Protein AF-A0A962S015-F1 (afdb_monomer)

Secondary structure (DSSP, 8-state):
-HHHHHTSHHHHHHHHHHHHHHHS-GGGHHHHHHHHHHH-GGGTTTHHHHHHHHHTS-HHHHHHHHHHHHHHHHTS-HHHHHHHHHHHHHHHTTSS---HHHHHHHHHHHHHHS-GGGSSPPP-B-SGGGSHHHHHHHHHHHHHHH-SSHHHHHHHHHHHHGGG------PPPGGG--HHHHHHHHHHHTTB-HHHHHHHHHHHHHHH-TTS---HHHHHHHHHHHHHHT-PPPP--

Structure (mmCIF, N/CA/C/O backbone):
data_AF-A0A962S015-F1
#
_entry.id   AF-A0A962S015-F1
#
loop_
_atom_site.group_PDB
_atom_site.id
_atom_site.type_symbol
_atom_site.label_atom_id
_atom_site.label_alt_id
_atom_site.label_comp_id
_atom_site.label_asym_id
_atom_site.label_entity_id
_atom_site.label_seq_id
_atom_site.pdbx_PDB_ins_code
_atom_site.Cartn_x
_atom_site.Cartn_y
_atom_site.Cartn_z
_atom_site.occupancy
_atom_site.B_iso_or_equiv
_atom_site.auth_seq_id
_atom_site.auth_comp_id
_atom_site.auth_asym_id
_atom_site.auth_atom_id
_atom_site.pdbx_PDB_model_num
ATOM 1 N N . THR A 1 1 ? -24.179 2.848 14.363 1.00 72.50 1 THR A N 1
ATOM 2 C CA . THR A 1 1 ? -23.930 2.296 13.003 1.00 72.50 1 THR A CA 1
ATOM 3 C C . THR A 1 1 ? -22.447 2.420 12.633 1.00 72.50 1 THR A C 1
ATOM 5 O O . THR A 1 1 ? -21.735 3.145 13.320 1.00 72.50 1 THR A O 1
ATOM 8 N N . LEU A 1 2 ? -21.935 1.722 11.599 1.00 78.50 2 LEU A N 1
ATOM 9 C CA . LEU A 1 2 ? -20.528 1.871 11.145 1.00 78.50 2 LEU A CA 1
ATOM 10 C C . LEU A 1 2 ? -20.180 3.340 10.845 1.00 78.50 2 LEU A C 1
ATOM 12 O O . LEU A 1 2 ? -19.115 3.813 11.223 1.00 78.50 2 LEU A O 1
ATOM 16 N N . HIS A 1 3 ? -21.118 4.070 10.235 1.00 80.19 3 HIS A N 1
ATOM 17 C CA . HIS A 1 3 ? -20.956 5.481 9.899 1.00 80.19 3 HIS A CA 1
ATOM 18 C C . HIS A 1 3 ? -20.773 6.372 11.138 1.00 80.19 3 HIS A C 1
ATOM 20 O O . HIS A 1 3 ? -19.846 7.169 11.178 1.00 80.19 3 HIS A O 1
ATOM 26 N N . GLU A 1 4 ? -21.591 6.200 12.183 1.00 81.44 4 GLU A N 1
ATOM 27 C CA . GLU A 1 4 ? -21.442 6.946 13.447 1.00 81.44 4 GLU A CA 1
ATOM 28 C C . GLU A 1 4 ? -20.079 6.719 14.108 1.00 81.44 4 GLU A C 1
ATOM 30 O O . GLU A 1 4 ? -19.474 7.665 14.610 1.00 81.44 4 GLU A O 1
ATOM 35 N N . ARG A 1 5 ? -19.565 5.479 14.076 1.00 83.50 5 ARG A N 1
ATOM 36 C CA . ARG A 1 5 ? -18.251 5.160 14.653 1.00 83.50 5 ARG A CA 1
ATOM 37 C C . ARG A 1 5 ? -17.117 5.887 13.933 1.00 83.50 5 ARG A C 1
ATOM 39 O O . ARG A 1 5 ? -16.158 6.277 14.588 1.00 83.50 5 ARG A O 1
ATOM 46 N N . LEU A 1 6 ? -17.229 6.120 12.624 1.00 89.25 6 LEU A N 1
ATOM 47 C CA . LEU A 1 6 ? -16.206 6.834 11.849 1.00 89.25 6 LEU A CA 1
ATOM 48 C C . LEU A 1 6 ? -16.079 8.310 12.232 1.00 89.25 6 LEU A C 1
ATOM 50 O O . LEU A 1 6 ? -15.031 8.885 11.971 1.00 89.25 6 LEU A O 1
ATOM 54 N N . HIS A 1 7 ? -17.090 8.913 12.866 1.00 87.50 7 HIS A N 1
ATOM 55 C CA . HIS A 1 7 ? -17.073 10.317 13.308 1.00 87.50 7 HIS A CA 1
ATOM 56 C C . HIS A 1 7 ? -16.436 10.521 14.690 1.00 87.50 7 HIS A C 1
ATOM 58 O O . HIS A 1 7 ? -16.320 11.650 15.161 1.00 87.50 7 HIS A O 1
ATOM 64 N N . GLN A 1 8 ? -16.011 9.441 15.352 1.00 91.00 8 GLN A N 1
ATOM 65 C CA . GLN A 1 8 ? -15.346 9.482 16.653 1.00 91.00 8 GLN A CA 1
ATOM 66 C C . GLN A 1 8 ? -13.952 8.850 16.547 1.00 91.00 8 GLN A C 1
ATOM 68 O O . GLN A 1 8 ? -13.826 7.784 15.946 1.00 91.00 8 GLN A O 1
ATOM 73 N N . PRO A 1 9 ? -12.894 9.432 17.148 1.00 91.56 9 PRO A N 1
ATOM 74 C CA . PRO A 1 9 ? -11.535 8.897 17.013 1.00 91.56 9 PRO A CA 1
ATOM 75 C C . PRO A 1 9 ? -11.392 7.438 17.468 1.00 91.56 9 PRO A C 1
ATOM 77 O O . PRO A 1 9 ? -10.676 6.657 16.847 1.00 91.56 9 PRO A O 1
ATOM 80 N N . GLU A 1 10 ? -12.091 7.059 18.540 1.00 90.00 10 GLU A N 1
ATOM 81 C CA . GLU A 1 10 ? -12.082 5.688 19.056 1.00 90.00 10 GLU A CA 1
ATOM 82 C C . GLU A 1 10 ? -12.803 4.715 18.118 1.00 90.00 10 GLU A C 1
ATOM 84 O O . GLU A 1 10 ? -12.241 3.682 17.759 1.00 90.00 10 GLU A O 1
ATOM 89 N N . GLY A 1 11 ? -14.002 5.071 17.651 1.00 91.50 11 GLY A N 1
ATOM 90 C CA . GLY A 1 11 ? -14.753 4.252 16.702 1.00 91.50 11 GLY A CA 1
ATOM 91 C C . GLY A 1 11 ? -14.027 4.097 15.361 1.00 91.50 11 GLY A C 1
ATOM 92 O O . GLY A 1 11 ? -13.976 2.998 14.813 1.00 91.50 11 GLY A O 1
ATOM 93 N N . ALA A 1 12 ? -13.388 5.161 14.873 1.00 93.56 12 ALA A N 1
ATOM 94 C CA . ALA A 1 12 ? -12.547 5.143 13.680 1.00 93.56 12 ALA A CA 1
ATOM 95 C C . ALA A 1 12 ? -11.365 4.170 13.836 1.00 93.56 12 ALA A C 1
ATOM 97 O O . ALA A 1 12 ? -11.078 3.385 12.930 1.00 93.56 12 ALA A O 1
ATOM 98 N N . LEU A 1 13 ? -10.717 4.163 15.005 1.00 92.44 13 LEU A N 1
ATOM 99 C CA . LEU A 1 13 ? -9.638 3.225 15.310 1.00 92.44 13 LEU A CA 1
ATOM 100 C C . LEU A 1 13 ? -10.136 1.775 15.414 1.00 92.44 13 LEU A C 1
ATOM 102 O O . LEU A 1 13 ? -9.463 0.871 14.921 1.00 92.44 13 LEU A O 1
ATOM 106 N N . GLN A 1 14 ? -11.317 1.538 15.988 1.00 92.69 14 GLN A N 1
ATOM 107 C CA . GLN A 1 14 ? -11.926 0.203 16.024 1.00 92.69 14 GLN A CA 1
ATOM 108 C C .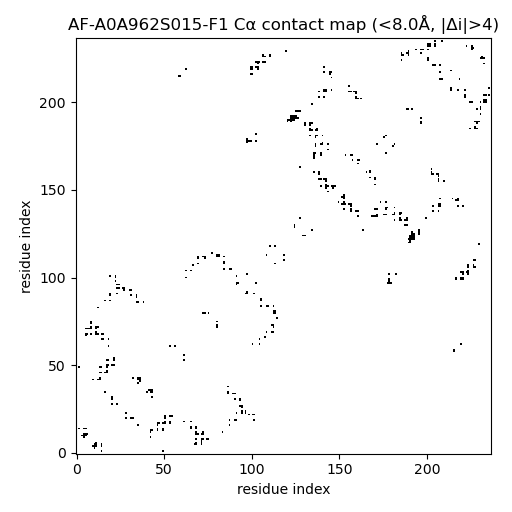 GLN A 1 14 ? -12.239 -0.325 14.620 1.00 92.69 14 GLN A C 1
ATOM 110 O O . GLN A 1 14 ? -11.977 -1.492 14.338 1.00 92.69 14 GLN A O 1
ATOM 115 N N . VAL A 1 15 ? -12.749 0.527 13.723 1.00 93.88 15 VAL A N 1
ATOM 116 C CA . VAL A 1 15 ? -12.996 0.156 12.320 1.00 93.88 15 VAL A CA 1
ATOM 117 C C . VAL A 1 15 ? -11.687 -0.193 11.607 1.00 93.88 15 VAL A C 1
ATOM 1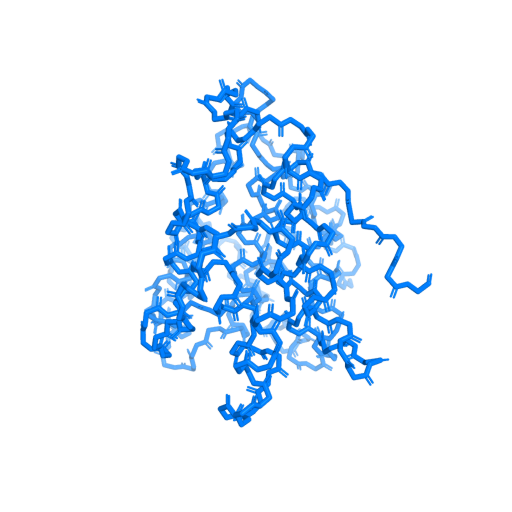19 O O . VAL A 1 15 ? -11.631 -1.202 10.906 1.00 93.88 15 VAL A O 1
ATOM 122 N N . LEU A 1 16 ? -10.612 0.573 11.829 1.00 94.00 16 LEU A N 1
ATOM 123 C CA . LEU A 1 16 ? -9.287 0.233 11.300 1.00 94.00 16 LEU A CA 1
ATOM 124 C C . LEU A 1 16 ? -8.767 -1.110 11.816 1.00 94.00 16 LEU A C 1
ATOM 126 O O . LEU A 1 16 ? -8.268 -1.915 11.032 1.00 94.00 16 LEU A O 1
ATOM 130 N N . CYS A 1 17 ? -8.898 -1.370 13.1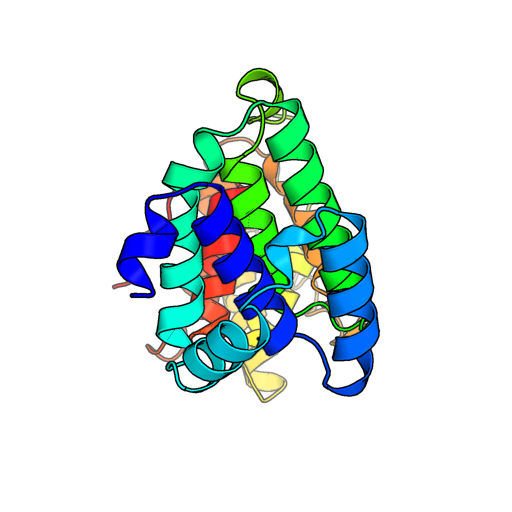17 1.00 92.69 17 CYS A N 1
ATOM 131 C CA . CYS A 1 17 ? -8.496 -2.650 13.694 1.00 92.69 17 CYS A CA 1
ATOM 132 C C . CYS A 1 17 ? -9.332 -3.799 13.112 1.00 92.69 17 CYS A C 1
ATOM 134 O O . CYS A 1 17 ? -8.776 -4.841 12.789 1.00 92.69 17 CYS A O 1
ATOM 136 N N . ALA A 1 18 ? -10.638 -3.605 12.904 1.00 94.06 18 ALA A N 1
ATOM 137 C CA . ALA A 1 18 ? -11.508 -4.613 12.299 1.00 94.06 18 ALA A CA 1
ATOM 138 C C . ALA A 1 18 ? -11.107 -4.943 10.852 1.00 94.06 18 ALA A C 1
ATOM 140 O O . ALA A 1 18 ? -11.096 -6.110 10.464 1.00 94.06 18 ALA A O 1
ATOM 141 N N . LEU A 1 19 ? -10.737 -3.925 10.068 1.00 94.19 19 LEU A N 1
ATOM 142 C CA . LEU A 1 19 ? -10.208 -4.090 8.712 1.00 94.19 19 LEU A CA 1
ATOM 143 C C . LEU A 1 19 ? -8.910 -4.901 8.697 1.00 94.19 19 LEU A C 1
ATOM 145 O O . LEU A 1 19 ? -8.769 -5.795 7.866 1.00 94.19 19 LEU A O 1
ATOM 149 N N . LEU A 1 20 ? -7.999 -4.625 9.631 1.00 92.44 20 LEU A N 1
ATOM 150 C CA . LEU A 1 20 ? -6.737 -5.351 9.761 1.00 92.44 20 LEU A CA 1
ATOM 151 C C . LEU A 1 20 ? -6.930 -6.790 10.247 1.00 92.44 20 LEU A C 1
ATOM 153 O O . LEU A 1 20 ? -6.345 -7.695 9.672 1.00 92.44 20 LEU A O 1
ATOM 157 N N . VAL A 1 21 ? -7.792 -7.033 11.239 1.00 91.62 21 VAL A N 1
ATOM 158 C CA . VAL A 1 21 ? -8.139 -8.401 11.672 1.00 91.62 21 VAL A CA 1
ATOM 159 C C . VAL A 1 21 ? -8.752 -9.191 10.514 1.00 91.62 21 VAL A C 1
ATOM 161 O O . VAL A 1 21 ? -8.425 -10.356 10.316 1.00 91.62 21 VAL A O 1
ATOM 164 N N . ASN A 1 22 ? -9.623 -8.565 9.718 1.00 91.31 22 ASN A N 1
ATOM 165 C CA . ASN A 1 22 ? -10.212 -9.209 8.546 1.00 91.31 22 ASN A CA 1
ATOM 166 C C . ASN A 1 22 ? -9.178 -9.501 7.439 1.00 91.31 22 ASN A C 1
ATOM 168 O O . ASN A 1 22 ? -9.356 -10.465 6.697 1.00 91.31 22 ASN A O 1
ATOM 172 N N . ALA A 1 23 ? -8.140 -8.671 7.302 1.00 88.00 23 ALA A N 1
ATOM 173 C CA . ALA A 1 23 ? -7.047 -8.892 6.355 1.00 88.00 23 ALA A CA 1
ATOM 174 C C . ALA A 1 23 ? -6.055 -9.962 6.841 1.00 88.00 23 ALA A C 1
ATOM 176 O O . ALA A 1 23 ? -5.543 -10.720 6.021 1.00 88.00 23 ALA A O 1
ATOM 177 N N . ALA A 1 24 ? -5.839 -10.046 8.156 1.00 87.00 24 ALA A N 1
ATOM 178 C CA . ALA A 1 24 ? -4.876 -10.950 8.759 1.00 87.00 24 ALA A CA 1
ATOM 179 C C . ALA A 1 24 ? -5.251 -12.425 8.566 1.00 87.00 24 ALA A C 1
ATOM 181 O O . ALA A 1 24 ? -6.430 -12.815 8.614 1.00 87.00 24 ALA A O 1
ATOM 182 N N . ALA A 1 25 ? -4.234 -13.277 8.432 1.00 82.12 25 ALA A N 1
ATOM 183 C CA . ALA A 1 25 ? -4.428 -14.722 8.399 1.00 82.12 25 ALA A CA 1
ATOM 184 C C . ALA A 1 25 ? -5.193 -15.204 9.647 1.00 82.12 25 ALA A C 1
ATOM 186 O O . ALA A 1 25 ? -4.917 -14.777 10.767 1.00 82.12 25 ALA A O 1
ATOM 187 N N . ARG A 1 26 ? -6.118 -16.163 9.477 1.00 81.44 26 ARG A N 1
ATOM 188 C CA . ARG A 1 26 ? -6.968 -16.674 10.578 1.00 81.44 26 ARG A CA 1
ATOM 189 C C . ARG A 1 26 ? -6.173 -17.123 11.809 1.00 81.44 26 ARG A C 1
ATOM 191 O O . ARG A 1 26 ? -6.638 -16.951 12.925 1.00 81.44 26 ARG A O 1
ATOM 198 N N . GLY A 1 27 ? -4.977 -17.680 11.607 1.00 82.62 27 GLY A N 1
ATOM 199 C CA . GLY A 1 27 ? 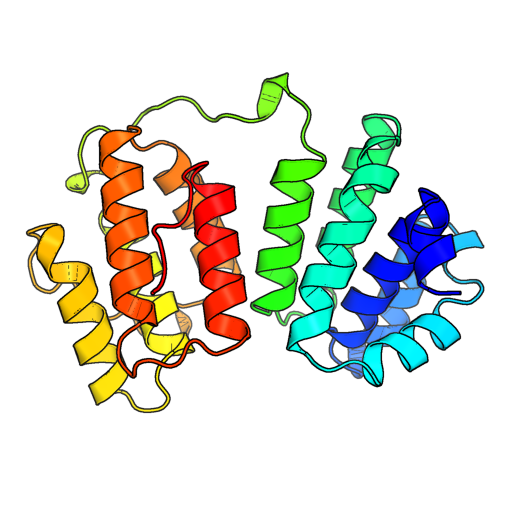-4.102 -18.129 12.696 1.00 82.62 27 GLY A CA 1
ATOM 200 C C . GLY A 1 27 ? -3.444 -17.004 13.505 1.00 82.62 27 GLY A C 1
ATOM 201 O O . GLY A 1 27 ? -2.880 -17.283 14.553 1.00 82.62 27 GLY A O 1
ATOM 202 N N . ALA A 1 28 ? -3.508 -15.754 13.041 1.00 85.06 28 ALA A N 1
ATOM 203 C CA . ALA A 1 28 ? -2.945 -14.594 13.726 1.00 85.06 28 ALA A CA 1
ATOM 204 C C . ALA A 1 28 ? -3.997 -13.769 14.484 1.00 85.06 28 ALA A C 1
ATOM 206 O O . ALA A 1 28 ? -3.633 -12.809 15.157 1.00 85.06 28 ALA A O 1
ATOM 207 N N . HIS A 1 29 ? -5.289 -14.117 14.392 1.00 87.06 29 HIS A N 1
ATOM 208 C CA . HIS A 1 29 ? -6.376 -13.316 14.971 1.00 87.06 29 HIS A CA 1
ATOM 209 C C . HIS A 1 29 ? -6.188 -13.094 16.472 1.00 87.06 29 HIS A C 1
ATOM 211 O O . HIS A 1 29 ? -6.222 -11.944 16.898 1.00 87.06 29 HIS A O 1
ATOM 217 N N . ASP A 1 30 ? -5.892 -14.142 17.245 1.00 87.62 30 ASP A N 1
ATOM 218 C CA . ASP A 1 30 ? -5.661 -14.033 18.694 1.00 87.62 30 ASP A CA 1
ATOM 219 C C . ASP A 1 30 ? -4.513 -13.066 19.015 1.00 87.62 30 ASP A C 1
ATOM 221 O O . ASP A 1 30 ? -4.662 -12.158 19.829 1.00 87.62 30 ASP A O 1
ATOM 225 N N . THR A 1 31 ? -3.397 -13.169 18.284 1.00 88.12 31 THR A N 1
ATOM 226 C CA . THR A 1 31 ? -2.259 -12.249 18.433 1.00 88.12 31 THR A CA 1
ATOM 227 C C . THR A 1 31 ? -2.644 -10.807 18.104 1.00 88.12 31 THR A C 1
ATOM 229 O O . THR A 1 31 ? -2.220 -9.878 18.790 1.00 88.12 31 THR A O 1
ATOM 232 N N . VAL A 1 32 ? -3.460 -10.589 17.071 1.00 87.19 32 VAL A N 1
ATOM 233 C CA . VAL A 1 32 ? -3.948 -9.251 16.716 1.00 87.19 32 VAL A CA 1
ATOM 234 C C . VAL A 1 32 ? -4.888 -8.705 17.795 1.00 87.19 32 VAL A C 1
ATOM 236 O O . VAL A 1 32 ? -4.756 -7.537 18.166 1.00 87.19 32 VAL A O 1
ATOM 239 N N . TYR A 1 33 ? -5.789 -9.524 18.344 1.00 90.12 33 TYR A N 1
ATOM 240 C CA . TYR A 1 33 ? -6.652 -9.133 19.462 1.00 90.12 33 TYR A CA 1
ATOM 241 C C . TYR A 1 33 ? -5.832 -8.746 20.700 1.00 90.12 33 TYR A C 1
ATOM 243 O O . TYR A 1 33 ? -6.087 -7.685 21.273 1.00 90.12 33 TYR A O 1
ATOM 251 N N . ASP A 1 34 ? -4.799 -9.516 21.048 1.00 90.69 34 ASP A N 1
ATOM 252 C CA . ASP A 1 34 ? -3.891 -9.216 22.162 1.00 90.69 34 ASP A CA 1
ATOM 253 C C . ASP A 1 34 ? -3.131 -7.895 21.958 1.00 90.69 34 ASP A C 1
ATOM 255 O O . ASP A 1 34 ? -2.991 -7.090 22.888 1.00 90.69 34 ASP A O 1
ATOM 259 N N . LEU A 1 35 ? -2.663 -7.628 20.733 1.00 90.75 35 LEU A N 1
ATOM 260 C CA . LEU A 1 35 ? -2.004 -6.367 20.376 1.00 90.75 35 LEU A CA 1
ATOM 261 C C . LEU A 1 35 ? -2.956 -5.172 20.516 1.00 90.75 35 LEU A C 1
ATOM 263 O O . LEU A 1 35 ? -2.576 -4.145 21.086 1.00 90.75 35 LEU A O 1
ATOM 267 N N . VAL A 1 36 ? -4.194 -5.300 20.031 1.00 89.62 36 VAL A N 1
ATOM 268 C CA . VAL A 1 36 ? -5.225 -4.257 20.161 1.00 89.62 36 VAL A CA 1
ATOM 269 C C . VAL A 1 36 ? -5.576 -4.028 21.633 1.00 89.62 36 VAL A C 1
ATOM 271 O O . VAL A 1 36 ? -5.628 -2.877 22.074 1.00 89.62 36 VAL A O 1
ATOM 274 N N . GLN A 1 37 ? -5.740 -5.100 22.412 1.00 90.12 37 GLN A N 1
ATOM 275 C CA . GLN A 1 37 ? -6.021 -5.034 23.846 1.00 90.12 37 GLN A CA 1
ATOM 276 C C . GLN A 1 37 ? -4.909 -4.321 24.617 1.00 90.12 37 GLN A C 1
ATOM 278 O O . GLN A 1 37 ? -5.187 -3.453 25.446 1.00 90.12 37 GLN A O 1
ATOM 283 N N . SER A 1 38 ? -3.655 -4.659 24.312 1.00 88.88 38 SER A N 1
ATOM 284 C CA . SER A 1 38 ? -2.467 -4.062 24.930 1.00 88.88 38 SER A CA 1
ATOM 285 C C . SER A 1 38 ? -2.314 -2.585 24.5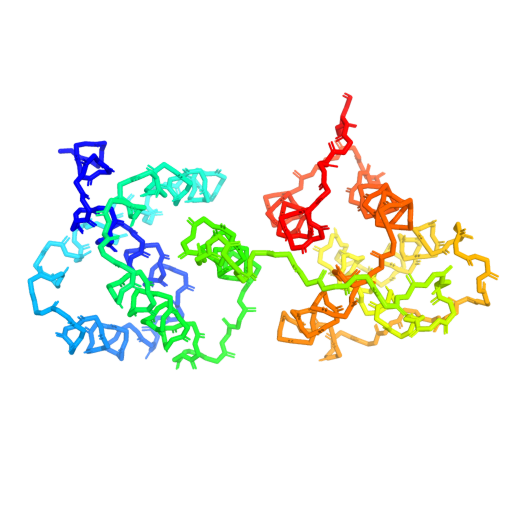79 1.00 88.88 38 SER A C 1
ATOM 287 O O . SER A 1 38 ? -1.795 -1.804 25.374 1.00 88.88 38 SER A O 1
ATOM 289 N N . HIS A 1 39 ? -2.772 -2.187 23.391 1.00 86.06 39 HIS A N 1
ATOM 290 C CA . HIS A 1 39 ? -2.793 -0.789 22.992 1.00 86.06 39 HIS A CA 1
ATOM 291 C C . HIS A 1 39 ? -3.828 0.005 23.784 1.00 86.06 39 HIS A C 1
ATOM 293 O O . HIS A 1 39 ? -3.507 1.053 24.347 1.00 86.06 39 HIS A O 1
ATOM 299 N N . ARG A 1 40 ? -5.072 -0.491 23.801 1.00 84.56 40 ARG A N 1
ATOM 300 C CA . ARG A 1 40 ? -6.213 0.095 24.509 1.00 84.56 40 ARG A CA 1
ATOM 301 C C . ARG A 1 40 ? -7.299 -0.963 24.725 1.00 84.56 40 ARG A C 1
ATOM 303 O O . ARG A 1 40 ? -7.980 -1.363 23.783 1.00 84.56 40 ARG A O 1
ATOM 310 N N . ALA A 1 41 ? -7.521 -1.351 25.980 1.00 82.06 41 ALA A N 1
ATOM 311 C CA . ALA A 1 41 ? -8.454 -2.424 26.336 1.00 82.06 41 ALA A CA 1
ATOM 312 C C . ALA A 1 41 ? -9.898 -2.188 25.844 1.00 82.06 41 ALA A C 1
ATOM 314 O O . ALA A 1 41 ? -10.577 -3.128 25.435 1.00 82.06 41 ALA A O 1
ATOM 315 N N . ASN A 1 42 ? -10.360 -0.935 25.821 1.00 82.69 42 ASN A N 1
ATOM 316 C CA . ASN A 1 42 ? -11.694 -0.568 25.337 1.00 82.69 42 ASN A CA 1
ATOM 317 C C . ASN A 1 42 ? -11.889 -0.776 23.825 1.00 82.69 42 ASN A C 1
ATOM 319 O O . ASN A 1 42 ? -13.025 -0.935 23.387 1.00 82.69 42 ASN A O 1
ATOM 323 N N . LEU A 1 43 ? -10.818 -0.849 23.025 1.00 83.19 43 LEU A N 1
ATOM 324 C CA . LEU A 1 43 ? -10.943 -1.086 21.582 1.00 83.19 43 LEU A CA 1
ATOM 325 C C . LEU A 1 43 ? -11.435 -2.497 21.251 1.00 83.19 43 LEU A C 1
ATOM 327 O O . LEU A 1 43 ? -12.057 -2.680 20.209 1.00 83.19 43 LEU A O 1
ATOM 331 N N . VAL A 1 44 ? -11.184 -3.474 22.126 1.00 86.62 44 VAL A N 1
ATOM 332 C CA . VAL A 1 44 ? -11.588 -4.875 21.925 1.00 86.62 44 VAL A CA 1
ATOM 333 C C . VAL A 1 44 ? -13.104 -5.040 22.057 1.00 86.62 44 VAL A C 1
ATOM 335 O O . VAL A 1 44 ? -13.703 -5.888 21.392 1.00 86.62 44 VAL A O 1
ATOM 338 N N . ALA A 1 45 ? -13.748 -4.201 22.874 1.00 86.00 45 ALA A N 1
ATOM 339 C CA . ALA A 1 45 ? -15.192 -4.230 23.060 1.00 86.00 45 ALA A CA 1
ATOM 340 C C . ALA A 1 45 ? -15.917 -3.903 21.740 1.00 86.00 45 ALA A C 1
ATOM 342 O O . ALA A 1 45 ? -15.790 -2.813 21.182 1.00 86.00 45 ALA A O 1
ATOM 343 N N . GLY A 1 46 ? -16.686 -4.865 21.223 1.00 83.88 46 GLY A N 1
ATOM 344 C CA . GLY A 1 46 ? -17.401 -4.738 19.947 1.00 83.88 46 GLY A CA 1
ATOM 345 C C . GLY A 1 46 ? -16.527 -4.899 18.695 1.00 83.88 46 GLY A C 1
ATOM 346 O O . GLY A 1 46 ? -17.043 -4.791 17.584 1.00 83.88 46 GLY A O 1
ATOM 347 N N . LEU A 1 47 ? -15.229 -5.195 18.835 1.00 89.56 47 LEU A N 1
ATOM 348 C CA . LEU A 1 47 ? -14.360 -5.501 17.696 1.00 89.56 47 LEU A CA 1
ATOM 349 C C . LEU A 1 47 ? -14.808 -6.764 16.929 1.00 89.56 47 LEU A C 1
ATOM 351 O O . LEU A 1 47 ? -14.841 -6.698 15.703 1.00 89.56 47 LEU A O 1
ATOM 355 N N . PRO A 1 48 ? -15.225 -7.879 17.571 1.00 90.25 48 PRO A N 1
ATOM 356 C CA . PRO A 1 48 ? -15.727 -9.054 16.847 1.00 90.25 48 PRO A CA 1
ATOM 357 C C . PRO A 1 48 ? -16.947 -8.765 15.960 1.00 90.25 48 PRO A C 1
ATOM 359 O O . PRO A 1 48 ? -17.027 -9.257 14.836 1.00 90.25 48 PRO A O 1
ATOM 362 N N . GLU A 1 49 ? -17.872 -7.923 16.430 1.00 90.94 49 GLU A N 1
ATOM 363 C CA . GLU A 1 49 ? -19.044 -7.501 15.651 1.00 90.94 49 GLU A CA 1
ATOM 364 C C . GLU A 1 49 ? -18.627 -6.690 14.418 1.00 90.94 49 GLU A C 1
ATOM 366 O O . GLU A 1 49 ? -19.120 -6.929 13.315 1.00 90.94 49 GLU A O 1
ATOM 371 N N . LEU A 1 50 ? -17.674 -5.766 14.584 1.00 91.50 50 LEU A N 1
ATOM 372 C CA . LEU A 1 50 ? -17.132 -4.973 13.480 1.00 91.50 50 LEU A CA 1
ATOM 373 C C . LEU A 1 50 ? -16.368 -5.830 12.470 1.00 91.50 50 LEU A C 1
ATOM 375 O O . LEU A 1 50 ? -16.496 -5.595 11.273 1.00 91.50 50 LEU A O 1
ATOM 379 N N . VAL A 1 51 ? -15.612 -6.831 12.925 1.00 92.25 51 VAL A N 1
ATOM 380 C CA . VAL A 1 51 ? -14.930 -7.788 12.041 1.00 92.25 51 VAL A CA 1
ATOM 381 C C . VAL A 1 51 ? -15.952 -8.557 11.205 1.00 92.25 51 VAL A C 1
ATOM 383 O O . VAL A 1 51 ? -15.767 -8.691 9.996 1.00 92.25 51 VAL A O 1
ATOM 386 N N . GLY A 1 52 ? -17.058 -9.000 11.813 1.00 91.75 52 GLY A N 1
ATOM 387 C CA . GLY A 1 52 ? -18.178 -9.606 11.091 1.00 91.75 52 GLY A CA 1
ATOM 388 C C . GLY A 1 52 ? -18.756 -8.669 10.028 1.00 91.75 52 GLY A C 1
ATOM 389 O O . GLY A 1 52 ? -18.831 -9.044 8.862 1.00 91.75 52 GLY A O 1
ATOM 390 N N . ALA A 1 53 ? -19.069 -7.428 10.406 1.00 92.06 53 ALA A N 1
ATOM 391 C CA . ALA A 1 53 ? -19.625 -6.436 9.488 1.00 92.06 53 ALA A CA 1
ATOM 392 C C . ALA A 1 53 ? -18.675 -6.094 8.325 1.00 92.06 53 ALA A C 1
ATOM 394 O O . ALA A 1 53 ? -19.119 -5.958 7.191 1.00 92.06 53 ALA A O 1
ATOM 395 N N . VAL A 1 54 ? -17.369 -5.969 8.586 1.00 93.00 54 VAL A N 1
ATOM 396 C CA . VAL A 1 54 ? -16.346 -5.686 7.565 1.00 93.00 54 VAL A CA 1
ATOM 397 C C . VAL A 1 54 ? -16.156 -6.862 6.608 1.00 93.00 54 VAL A C 1
ATOM 399 O O . VAL A 1 54 ? -15.952 -6.651 5.410 1.00 93.00 54 VAL A O 1
ATOM 402 N N . ARG A 1 55 ? -16.226 -8.096 7.114 1.00 91.44 55 ARG A N 1
ATOM 403 C CA . ARG A 1 55 ? -16.105 -9.309 6.298 1.00 91.44 55 ARG A CA 1
ATOM 404 C C . ARG A 1 55 ? -17.189 -9.383 5.225 1.00 91.44 55 ARG A C 1
ATOM 406 O O . ARG A 1 55 ? -16.889 -9.785 4.101 1.00 91.44 55 ARG A O 1
ATOM 413 N N . ASP A 1 56 ? -18.397 -8.941 5.557 1.00 92.69 56 ASP A N 1
ATOM 414 C CA . ASP A 1 56 ? -19.551 -8.944 4.655 1.00 92.69 56 ASP A CA 1
ATOM 415 C C . ASP A 1 56 ? -19.503 -7.798 3.618 1.00 92.69 56 ASP A C 1
ATOM 417 O O . ASP A 1 56 ? -20.292 -7.778 2.671 1.00 92.69 56 ASP A O 1
ATOM 421 N N . LEU A 1 57 ? -18.556 -6.854 3.744 1.00 92.31 57 LEU A N 1
ATOM 422 C CA . LEU A 1 57 ? -18.360 -5.786 2.763 1.00 92.31 57 LEU A CA 1
ATOM 423 C C . LEU A 1 57 ? -17.614 -6.282 1.511 1.00 92.31 57 LEU A C 1
ATOM 425 O O . LEU A 1 57 ? -16.609 -7.003 1.629 1.00 92.31 57 LEU A O 1
ATOM 429 N N . PRO A 1 58 ? -18.005 -5.798 0.313 1.00 93.69 58 PRO A N 1
ATOM 430 C CA . PRO A 1 58 ? -17.220 -5.986 -0.901 1.00 93.69 58 PRO A CA 1
ATOM 431 C C . PRO A 1 58 ? -15.788 -5.448 -0.728 1.00 93.69 58 PRO A C 1
ATOM 433 O O . PRO A 1 58 ? -15.620 -4.372 -0.143 1.00 93.69 58 PRO A O 1
ATOM 436 N N . PRO A 1 59 ? -14.753 -6.120 -1.274 1.00 91.38 59 PRO A N 1
ATOM 437 C CA . PRO A 1 59 ? -13.361 -5.681 -1.145 1.00 91.38 59 PRO A CA 1
ATOM 438 C C . PRO A 1 59 ? -13.135 -4.215 -1.533 1.00 91.38 59 PRO A C 1
ATOM 440 O O . PRO A 1 59 ? -12.488 -3.484 -0.791 1.00 91.38 59 PRO A O 1
ATOM 443 N N . ALA A 1 60 ? -13.770 -3.759 -2.618 1.00 91.31 60 ALA A N 1
ATOM 444 C CA . ALA A 1 60 ? -13.657 -2.392 -3.128 1.00 91.31 60 ALA A CA 1
ATOM 445 C C . ALA A 1 60 ? -14.106 -1.292 -2.141 1.00 91.31 60 ALA A C 1
ATOM 447 O O . ALA A 1 60 ? -13.759 -0.132 -2.329 1.00 91.31 60 ALA A O 1
ATOM 448 N N . VAL A 1 61 ? -14.872 -1.626 -1.095 1.00 93.19 61 VAL A N 1
ATOM 449 C CA . VAL A 1 61 ? -15.377 -0.660 -0.097 1.00 93.19 61 VAL A CA 1
ATOM 450 C C . VAL A 1 61 ? -14.464 -0.578 1.134 1.00 93.19 61 VAL A C 1
ATOM 452 O O . VAL A 1 61 ? -14.538 0.379 1.903 1.00 93.19 61 VAL A O 1
ATOM 455 N N . ARG A 1 62 ? -13.555 -1.542 1.322 1.00 93.81 62 ARG A N 1
ATOM 456 C CA . ARG A 1 62 ? -12.730 -1.659 2.536 1.00 93.81 62 ARG A CA 1
ATOM 457 C C . ARG A 1 62 ? -11.714 -0.527 2.669 1.00 93.81 62 ARG A C 1
ATOM 459 O O . ARG A 1 62 ? -11.632 0.085 3.733 1.00 93.81 62 ARG A O 1
ATOM 466 N N . LEU A 1 63 ? -10.976 -0.203 1.604 1.00 93.25 63 LEU A N 1
ATOM 467 C CA . LEU A 1 63 ? -10.056 0.937 1.631 1.00 93.25 63 LEU A CA 1
ATOM 468 C C . LEU A 1 63 ? -10.798 2.287 1.732 1.00 93.25 63 LEU A C 1
ATOM 470 O O . LEU A 1 63 ? -10.405 3.092 2.579 1.00 93.25 63 LEU A O 1
ATOM 474 N N . PRO A 1 64 ? -11.891 2.548 0.982 1.00 93.56 64 PRO A N 1
ATOM 475 C CA . PRO A 1 64 ? -12.725 3.730 1.208 1.00 93.56 64 PRO A CA 1
ATOM 476 C C . PRO A 1 64 ? -13.210 3.871 2.655 1.00 93.56 64 PRO A C 1
ATOM 478 O O . PRO A 1 64 ? -13.193 4.967 3.212 1.00 93.56 64 PRO A O 1
ATOM 481 N N . LEU A 1 65 ? -13.573 2.766 3.311 1.00 93.62 65 LEU A N 1
ATOM 482 C CA . LEU A 1 65 ? -13.947 2.783 4.724 1.00 93.62 65 LEU A CA 1
ATOM 483 C C . LEU A 1 65 ? -12.784 3.240 5.621 1.00 93.62 65 LEU A C 1
ATOM 485 O O . LEU A 1 65 ? -12.990 4.054 6.523 1.00 93.62 65 LEU A O 1
ATOM 489 N N . ALA A 1 66 ? -11.559 2.780 5.351 1.00 93.94 66 ALA A N 1
ATOM 490 C CA . ALA A 1 66 ? -10.369 3.268 6.045 1.00 93.94 66 ALA A CA 1
ATOM 491 C C . ALA A 1 66 ? -10.122 4.765 5.792 1.00 93.94 66 ALA A C 1
ATOM 493 O O . ALA A 1 66 ? -9.785 5.496 6.720 1.00 93.94 66 ALA A O 1
ATOM 494 N N . GLN A 1 67 ? -10.323 5.247 4.563 1.00 93.12 67 GLN A N 1
ATOM 495 C CA . GLN A 1 67 ? -10.176 6.666 4.216 1.00 93.12 67 GLN A CA 1
ATOM 496 C C . GLN A 1 67 ? -11.154 7.551 4.993 1.00 93.12 67 GLN A C 1
ATOM 498 O O . GLN A 1 67 ? -10.760 8.600 5.502 1.00 93.12 67 GLN A O 1
ATOM 503 N N . LEU A 1 68 ? -12.399 7.100 5.162 1.00 94.12 68 LEU A N 1
ATOM 504 C CA . LEU A 1 68 ? -13.404 7.803 5.961 1.00 94.12 68 LEU A CA 1
ATOM 505 C C . LEU A 1 68 ? -13.043 7.882 7.452 1.00 94.12 68 LEU A C 1
ATOM 507 O O . LEU A 1 68 ? -13.510 8.787 8.137 1.00 94.12 68 LEU A O 1
ATOM 511 N N . ALA A 1 69 ? -12.197 6.981 7.960 1.00 94.12 69 ALA A N 1
ATOM 512 C CA . ALA A 1 69 ? -11.711 7.027 9.339 1.00 94.12 69 ALA A CA 1
ATOM 513 C C . ALA A 1 69 ? -10.641 8.120 9.552 1.00 94.12 69 ALA A C 1
ATOM 515 O O . ALA A 1 69 ? -10.444 8.594 10.674 1.00 94.12 69 ALA A O 1
ATOM 516 N N . MET A 1 70 ? -9.949 8.547 8.489 1.00 93.31 70 MET A N 1
ATOM 517 C CA . MET A 1 70 ? -8.781 9.431 8.586 1.00 93.31 70 MET A CA 1
ATOM 518 C C . MET A 1 70 ? -9.069 10.800 9.222 1.00 93.31 70 MET A C 1
ATOM 520 O O . MET A 1 70 ? -8.268 11.217 10.063 1.00 93.31 70 MET A O 1
ATOM 524 N N . PRO A 1 71 ? -10.165 11.518 8.890 1.00 93.25 71 PRO A N 1
ATOM 525 C CA . PRO A 1 71 ? -10.469 12.808 9.511 1.00 93.25 71 PRO A CA 1
ATOM 526 C C . PRO A 1 71 ? -10.583 12.719 11.037 1.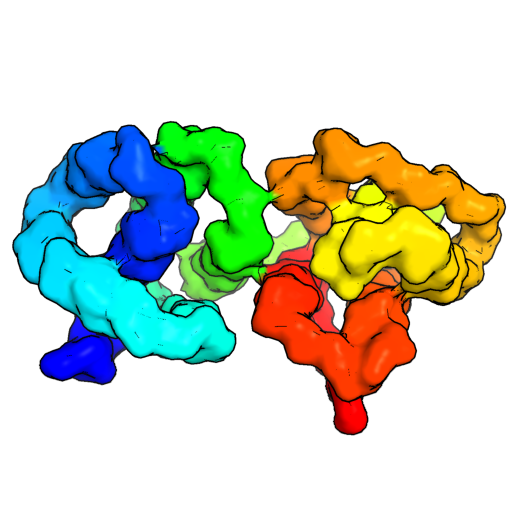00 93.25 71 PRO A C 1
ATOM 528 O O . PRO A 1 71 ? -9.992 13.530 11.744 1.00 93.25 71 PRO A O 1
ATOM 531 N N . SER A 1 72 ? -11.259 11.693 11.552 1.00 95.00 72 SER A N 1
ATOM 532 C CA . SER A 1 72 ? -11.431 11.492 12.996 1.00 95.00 72 SER A CA 1
ATOM 533 C C . SER A 1 72 ? -10.132 11.103 13.688 1.00 95.00 72 SER A C 1
ATOM 535 O O . SER A 1 72 ? -9.856 11.551 14.798 1.00 95.00 72 SER A O 1
ATOM 537 N N . LEU A 1 73 ? -9.282 10.320 13.024 1.00 93.94 73 LEU A N 1
ATOM 538 C CA . LEU A 1 73 ? -7.967 9.958 13.555 1.00 93.94 73 LEU A CA 1
ATOM 539 C C . LEU A 1 73 ? -7.002 11.149 13.593 1.00 93.94 73 LEU A C 1
ATOM 541 O O . LEU A 1 73 ? -6.146 11.211 14.476 1.00 93.94 73 LEU A O 1
ATOM 545 N N . LYS A 1 74 ? -7.154 12.130 12.694 1.00 93.06 74 LYS A N 1
ATOM 546 C CA . LYS A 1 74 ? -6.383 13.384 12.731 1.00 93.06 74 LYS A CA 1
ATOM 547 C C . LYS A 1 74 ? -6.678 14.232 13.973 1.00 93.06 74 LYS A C 1
ATOM 549 O O . LYS A 1 74 ? -5.795 14.974 14.396 1.00 93.06 74 LYS A O 1
ATOM 554 N N . LEU A 1 75 ? -7.862 14.088 14.580 1.00 93.12 75 LEU A N 1
ATOM 555 C CA . LEU A 1 75 ? -8.234 14.782 15.823 1.00 93.12 75 LEU A CA 1
ATOM 556 C C . LEU A 1 75 ? -7.458 14.276 17.050 1.00 93.12 75 LEU A C 1
ATOM 558 O O . LEU A 1 75 ? -7.444 14.937 18.087 1.00 93.12 75 LEU A O 1
ATOM 562 N N . LEU A 1 76 ? -6.807 13.111 16.957 1.00 92.50 76 LEU A N 1
ATOM 563 C CA . LEU A 1 76 ? -5.950 12.596 18.021 1.00 92.50 76 LEU A CA 1
ATOM 564 C C . LEU A 1 76 ? -4.715 13.486 18.212 1.00 92.50 76 LEU A C 1
ATOM 566 O O . LEU A 1 76 ? -4.149 14.025 17.256 1.00 92.50 76 LEU A O 1
ATOM 570 N N . ALA A 1 77 ? -4.233 13.560 19.455 1.00 92.44 77 ALA A N 1
ATOM 571 C CA . ALA A 1 77 ? -2.945 14.173 19.767 1.00 92.44 77 ALA A CA 1
ATOM 572 C C . ALA A 1 77 ? -1.799 13.494 18.990 1.00 92.44 77 ALA A C 1
ATOM 574 O O . ALA A 1 77 ? -1.860 12.303 18.685 1.00 92.44 77 ALA A O 1
ATOM 575 N N . ALA A 1 78 ? -0.717 14.227 18.708 1.00 90.62 78 ALA A N 1
ATOM 576 C CA . ALA A 1 78 ? 0.405 13.721 17.906 1.00 90.62 78 ALA A CA 1
ATOM 577 C C . ALA A 1 78 ? 1.024 12.424 18.464 1.00 90.62 78 ALA A C 1
ATOM 579 O O . ALA A 1 78 ? 1.357 11.509 17.711 1.00 90.62 78 ALA A O 1
ATOM 580 N N . THR A 1 79 ? 1.134 12.306 19.789 1.00 91.19 79 THR A N 1
ATOM 581 C CA . THR A 1 79 ? 1.602 11.085 20.465 1.00 91.19 79 THR A CA 1
ATOM 582 C C . THR A 1 79 ? 0.678 9.895 20.210 1.00 91.19 79 THR A C 1
ATOM 584 O O . THR A 1 79 ? 1.159 8.797 19.936 1.00 91.19 79 THR A O 1
ATOM 587 N N . GLU A 1 80 ? -0.636 10.118 20.232 1.00 91.31 80 GLU A N 1
ATOM 588 C CA . GLU A 1 80 ? -1.645 9.094 19.959 1.00 91.31 80 GLU A CA 1
ATOM 589 C C . GLU A 1 80 ? -1.682 8.703 18.480 1.00 91.31 80 GLU A C 1
ATOM 591 O O . GLU A 1 80 ? -1.744 7.520 18.165 1.00 91.31 80 GLU A O 1
ATOM 596 N N . ARG A 1 81 ? -1.525 9.654 17.554 1.00 93.06 81 ARG A N 1
ATOM 597 C CA . ARG A 1 81 ? -1.371 9.346 16.122 1.00 93.06 81 ARG A CA 1
ATOM 598 C C . ARG A 1 81 ? -0.176 8.430 15.857 1.00 93.06 81 ARG A C 1
ATOM 600 O O . ARG A 1 81 ? -0.303 7.431 15.152 1.00 93.06 81 ARG A O 1
ATOM 607 N N . ARG A 1 82 ? 0.980 8.721 16.468 1.00 91.25 82 ARG A N 1
ATOM 608 C CA . ARG A 1 82 ? 2.179 7.868 16.367 1.00 91.25 82 ARG A CA 1
ATOM 609 C C . ARG A 1 82 ? 1.929 6.476 16.948 1.00 91.25 82 ARG A C 1
ATOM 611 O O . ARG A 1 82 ? 2.335 5.488 16.346 1.00 91.25 82 ARG A O 1
ATOM 618 N N . ARG A 1 83 ? 1.234 6.397 18.086 1.00 91.94 83 ARG A N 1
ATOM 619 C CA . ARG A 1 83 ? 0.807 5.141 18.718 1.00 91.94 83 ARG A CA 1
ATOM 620 C C . ARG A 1 83 ? -0.085 4.313 17.787 1.00 91.94 83 ARG A C 1
ATOM 622 O O . ARG A 1 83 ? 0.201 3.132 17.615 1.00 91.94 83 ARG A O 1
ATOM 629 N N . VAL A 1 84 ? -1.067 4.925 17.123 1.00 92.56 84 VAL A N 1
ATOM 630 C CA . VAL A 1 84 ? -1.923 4.255 16.125 1.00 92.56 84 VAL A CA 1
ATOM 631 C C . VAL A 1 84 ? -1.092 3.682 14.976 1.00 92.56 84 VAL A C 1
ATOM 633 O O . VAL A 1 84 ? -1.235 2.509 14.645 1.00 92.56 84 VAL A O 1
ATOM 636 N N . VAL A 1 85 ? -0.174 4.465 14.401 1.00 92.69 85 VAL A N 1
ATOM 637 C CA . VAL A 1 85 ? 0.706 3.978 13.321 1.00 92.69 85 VAL A CA 1
ATOM 638 C C . VAL A 1 85 ? 1.572 2.803 13.793 1.00 92.69 85 VAL A C 1
ATOM 640 O O . VAL A 1 85 ? 1.766 1.847 13.043 1.00 92.69 85 VAL A O 1
ATOM 643 N N . THR A 1 86 ? 2.083 2.844 15.026 1.00 92.69 86 THR A N 1
ATOM 644 C CA . THR A 1 86 ? 2.845 1.732 15.614 1.00 92.69 86 THR A CA 1
ATOM 645 C C . THR A 1 86 ? 1.982 0.487 15.806 1.00 92.69 86 THR A C 1
ATOM 647 O O . THR A 1 86 ? 2.425 -0.590 15.422 1.00 92.69 86 THR A O 1
ATOM 650 N N . LEU A 1 87 ? 0.755 0.621 16.324 1.00 92.38 87 LEU A N 1
ATOM 651 C CA . LEU A 1 87 ? -0.181 -0.500 16.463 1.00 92.38 87 LEU A CA 1
ATOM 652 C C . LEU A 1 87 ? -0.437 -1.172 15.113 1.00 92.38 87 LEU A C 1
ATOM 654 O O . LEU A 1 87 ? -0.279 -2.381 14.993 1.00 92.38 87 LEU A O 1
ATOM 658 N N . VAL A 1 88 ? -0.776 -0.390 14.086 1.00 92.25 88 VAL A N 1
ATOM 659 C CA . VAL A 1 88 ? -1.056 -0.928 12.748 1.00 92.25 88 VAL A CA 1
ATOM 660 C C . VAL A 1 88 ? 0.153 -1.674 12.190 1.00 92.25 88 VAL A C 1
ATOM 662 O O . VAL A 1 88 ? 0.004 -2.782 11.687 1.00 92.25 88 VAL A O 1
ATOM 665 N N . LYS A 1 89 ? 1.366 -1.128 12.348 1.00 92.06 89 LYS A N 1
ATOM 666 C CA . LYS A 1 89 ? 2.595 -1.839 11.968 1.00 92.06 89 LYS A CA 1
ATOM 667 C C . LYS A 1 89 ? 2.754 -3.160 12.718 1.00 92.06 89 LYS A C 1
ATOM 669 O O . LYS A 1 89 ? 3.115 -4.146 12.090 1.00 92.06 89 LYS A O 1
ATOM 674 N N . SER A 1 90 ? 2.499 -3.184 14.027 1.00 91.75 90 SER A N 1
ATOM 675 C CA . SER A 1 90 ? 2.578 -4.403 14.841 1.00 91.75 90 SER A CA 1
ATOM 676 C C . SER A 1 90 ? 1.577 -5.468 14.396 1.00 91.75 90 SER A C 1
ATOM 678 O O . SER A 1 90 ? 1.922 -6.643 14.392 1.00 91.75 90 SER A O 1
ATOM 680 N N . ILE A 1 91 ? 0.372 -5.062 13.989 1.00 91.00 91 ILE A N 1
ATOM 681 C CA . ILE A 1 91 ? -0.654 -5.976 13.476 1.00 91.00 91 ILE A CA 1
ATOM 682 C C . ILE A 1 91 ? -0.223 -6.573 12.130 1.00 91.00 91 ILE A C 1
ATOM 684 O O . ILE A 1 91 ? -0.220 -7.789 11.988 1.00 91.00 91 ILE A O 1
ATOM 688 N N . ILE A 1 92 ? 0.225 -5.738 11.189 1.00 89.81 92 ILE A N 1
ATOM 689 C CA . ILE A 1 92 ? 0.660 -6.165 9.845 1.00 89.81 92 ILE A CA 1
ATOM 690 C C . ILE A 1 92 ? 1.825 -7.167 9.899 1.00 89.81 92 ILE A C 1
ATOM 692 O O . ILE A 1 92 ? 1.949 -8.047 9.057 1.00 89.81 92 ILE A O 1
ATOM 696 N N . VAL A 1 93 ? 2.733 -7.041 10.873 1.00 89.06 93 VAL A N 1
ATOM 697 C CA . VAL A 1 93 ? 3.863 -7.982 10.992 1.00 89.06 93 VAL A CA 1
ATOM 698 C C . VAL A 1 93 ? 3.505 -9.269 11.740 1.00 89.06 93 VAL A C 1
ATOM 700 O O . VAL A 1 93 ? 4.322 -10.192 11.752 1.00 89.06 93 VAL A O 1
ATOM 703 N N . ALA A 1 94 ? 2.328 -9.344 12.370 1.00 86.69 94 ALA A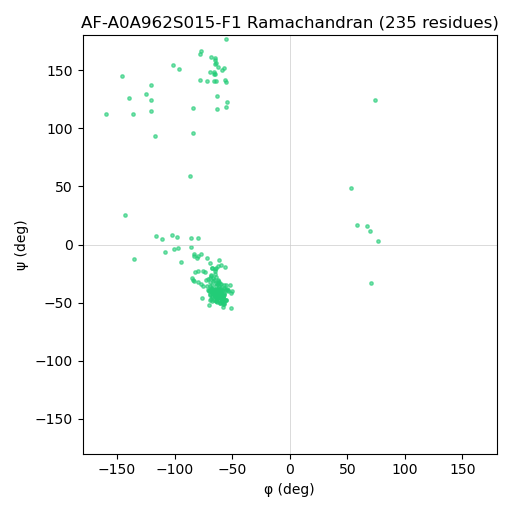 N 1
ATOM 704 C CA . ALA A 1 94 ? 1.948 -10.461 13.232 1.00 86.69 94 ALA A CA 1
ATOM 705 C C . ALA A 1 94 ? 1.751 -11.764 12.445 1.00 86.69 94 ALA A C 1
ATOM 707 O O . ALA A 1 94 ? 2.167 -12.827 12.906 1.00 86.69 94 ALA A O 1
ATOM 708 N N . ASP A 1 95 ? 1.176 -11.690 11.245 1.00 81.25 95 ASP A N 1
ATOM 709 C CA . ASP A 1 95 ? 0.863 -12.862 10.421 1.00 81.25 95 ASP A CA 1
ATOM 710 C C . ASP A 1 95 ? 1.922 -13.180 9.348 1.00 81.25 95 ASP A C 1
ATOM 712 O O . ASP A 1 95 ? 1.833 -14.197 8.658 1.00 81.25 95 ASP A O 1
ATOM 716 N N . ARG A 1 96 ? 2.962 -12.339 9.245 1.00 78.62 96 ARG A N 1
ATOM 717 C CA . ARG A 1 96 ? 4.052 -12.412 8.253 1.00 78.62 96 ARG A CA 1
ATOM 718 C C . ARG A 1 96 ? 3.582 -12.345 6.794 1.00 78.62 96 ARG A C 1
ATOM 720 O O . ARG A 1 96 ? 4.365 -12.677 5.900 1.00 78.62 96 ARG A O 1
ATOM 727 N N . GLN A 1 97 ? 2.359 -11.896 6.532 1.00 82.56 97 GLN A N 1
ATOM 728 C CA . GLN A 1 97 ? 1.807 -11.737 5.192 1.00 82.56 97 GLN A CA 1
ATOM 729 C C . GLN A 1 97 ? 1.495 -10.270 4.937 1.00 82.56 97 GLN A C 1
ATOM 731 O O . GLN A 1 97 ? 0.409 -9.804 5.220 1.00 82.56 97 GLN A O 1
ATOM 736 N N . PHE A 1 98 ? 2.438 -9.536 4.343 1.00 89.50 98 PHE A N 1
ATOM 737 C CA . PHE A 1 98 ? 2.210 -8.121 4.060 1.00 89.50 98 PHE A CA 1
ATOM 738 C C . PHE A 1 98 ? 1.459 -7.937 2.736 1.00 89.50 98 PHE A C 1
ATOM 740 O O . PHE A 1 98 ? 2.061 -7.955 1.657 1.00 89.50 98 PHE A O 1
ATOM 747 N N . THR A 1 99 ? 0.142 -7.789 2.821 1.00 91.25 99 THR A N 1
ATOM 748 C CA . THR A 1 99 ? -0.762 -7.664 1.670 1.00 91.25 99 THR A CA 1
ATOM 749 C C . THR A 1 99 ? -0.740 -6.264 1.042 1.00 91.25 99 THR A C 1
ATOM 751 O O . THR A 1 99 ? -0.310 -5.286 1.656 1.00 91.25 99 THR A O 1
ATOM 754 N N . VAL A 1 100 ? -1.258 -6.139 -0.188 1.00 92.81 100 VAL A N 1
ATOM 755 C CA . VAL A 1 100 ? -1.437 -4.836 -0.865 1.00 92.81 100 VAL A CA 1
ATOM 756 C C . VAL A 1 100 ? -2.373 -3.915 -0.078 1.00 92.81 100 VAL A C 1
ATOM 758 O O . VAL A 1 100 ? -2.089 -2.723 0.056 1.00 92.81 100 VAL A O 1
ATOM 761 N N . PHE A 1 101 ? -3.450 -4.465 0.490 1.00 93.12 101 PHE A N 1
ATOM 762 C CA . PHE A 1 101 ? -4.396 -3.708 1.307 1.00 93.12 101 PHE A CA 1
ATOM 763 C C . PHE A 1 101 ? -3.705 -3.095 2.532 1.00 93.12 101 PHE A C 1
ATOM 765 O O . PHE A 1 101 ? -3.796 -1.891 2.771 1.00 93.12 101 PHE A O 1
ATOM 772 N N . GLU A 1 102 ? -2.956 -3.899 3.286 1.00 93.94 102 GLU A N 1
ATOM 773 C CA . GLU A 1 102 ? -2.214 -3.440 4.464 1.00 93.94 102 GLU A CA 1
ATOM 774 C C . GLU A 1 102 ? -1.119 -2.439 4.109 1.00 93.94 102 GLU A C 1
ATOM 776 O O . GLU A 1 102 ? -0.912 -1.459 4.829 1.00 93.94 102 GLU A O 1
ATOM 781 N N . PHE A 1 103 ? -0.423 -2.668 2.994 1.00 94.94 103 PHE A N 1
ATOM 782 C CA . PHE A 1 103 ? 0.587 -1.750 2.485 1.00 94.94 103 PHE A CA 1
ATOM 783 C C . PHE A 1 103 ? -0.031 -0.383 2.184 1.00 94.94 103 PHE A C 1
ATOM 785 O O . PHE A 1 103 ? 0.440 0.647 2.675 1.00 94.94 103 PHE A O 1
ATOM 792 N N . THR A 1 104 ? -1.143 -0.384 1.455 1.00 95.00 104 THR A N 1
ATOM 793 C CA . THR A 1 104 ? -1.885 0.824 1.094 1.00 95.00 104 THR A CA 1
ATOM 794 C C . THR A 1 104 ? -2.436 1.531 2.325 1.00 95.00 104 THR A C 1
ATOM 796 O O . THR A 1 104 ? -2.308 2.752 2.446 1.00 95.00 104 THR A O 1
ATOM 799 N N . LEU A 1 105 ? -2.975 0.780 3.288 1.00 94.62 105 LEU A N 1
ATOM 800 C CA . LEU A 1 105 ? -3.458 1.319 4.554 1.00 94.62 105 LEU A CA 1
ATOM 801 C C . LEU A 1 105 ? -2.333 1.984 5.357 1.00 94.62 105 LEU A C 1
ATOM 803 O O . LEU A 1 105 ? -2.517 3.072 5.906 1.00 94.62 105 LEU A O 1
ATOM 807 N N . LEU A 1 106 ? -1.152 1.365 5.408 1.00 93.62 106 LEU A N 1
ATOM 808 C CA . LEU A 1 106 ? 0.004 1.936 6.087 1.00 93.62 106 LEU A CA 1
ATOM 809 C C . LEU A 1 106 ? 0.473 3.232 5.410 1.00 93.62 106 LEU A C 1
ATOM 811 O O . LEU A 1 106 ? 0.795 4.194 6.112 1.00 93.62 106 LEU A O 1
ATOM 815 N N . CYS A 1 107 ? 0.487 3.288 4.075 1.00 93.19 107 CYS A N 1
ATOM 816 C CA . CYS A 1 107 ? 0.785 4.512 3.326 1.00 93.19 107 CYS A CA 1
ATOM 817 C C . CYS A 1 107 ? -0.247 5.615 3.599 1.00 93.19 107 CYS A C 1
ATOM 819 O O . CYS A 1 107 ? 0.136 6.752 3.874 1.00 93.19 107 CYS A O 1
ATOM 821 N N . LEU A 1 108 ? -1.538 5.275 3.611 1.00 93.19 108 LEU A N 1
ATOM 822 C CA . LEU A 1 108 ? -2.633 6.196 3.924 1.00 93.19 108 LEU A CA 1
ATOM 823 C C . LEU A 1 108 ? -2.483 6.798 5.327 1.00 93.19 108 LEU A C 1
ATOM 825 O O . LEU A 1 108 ? -2.537 8.018 5.484 1.00 93.19 108 LEU A O 1
ATOM 829 N N . LEU A 1 109 ? -2.225 5.961 6.335 1.00 92.81 109 LEU A N 1
ATOM 830 C CA . LEU A 1 109 ? -2.002 6.401 7.713 1.00 92.81 109 LEU A CA 1
ATOM 831 C C . LEU A 1 109 ? -0.752 7.266 7.847 1.00 92.81 109 LEU A C 1
ATOM 833 O O . LEU A 1 109 ? -0.779 8.263 8.564 1.00 92.81 109 LEU A O 1
ATOM 837 N N . ARG A 1 110 ? 0.339 6.906 7.164 1.00 90.06 110 ARG A N 1
ATOM 838 C CA . ARG A 1 110 ? 1.568 7.707 7.152 1.00 90.06 110 ARG A CA 1
ATOM 839 C C . ARG A 1 110 ? 1.316 9.091 6.564 1.00 90.06 110 ARG A C 1
ATOM 841 O O . ARG A 1 110 ? 1.719 10.061 7.187 1.00 90.06 110 ARG A O 1
ATOM 848 N N . ASP A 1 111 ? 0.622 9.200 5.436 1.00 89.94 111 ASP A N 1
ATOM 849 C CA . ASP A 1 111 ? 0.312 10.505 4.841 1.00 89.94 111 ASP A CA 1
ATOM 850 C C . ASP A 1 111 ? -0.654 11.335 5.709 1.00 89.94 111 ASP A C 1
ATOM 852 O O . ASP A 1 111 ? -0.456 12.534 5.906 1.00 89.94 111 ASP A O 1
ATOM 856 N N . HIS A 1 112 ? -1.686 10.702 6.274 1.00 90.19 112 HIS A N 1
ATOM 857 C CA . HIS A 1 112 ? -2.747 11.415 6.987 1.00 90.19 112 HIS A CA 1
ATOM 858 C C . HIS A 1 112 ? -2.402 11.748 8.439 1.00 90.19 112 HIS A C 1
ATOM 860 O O . HIS A 1 112 ? -2.903 12.745 8.956 1.00 90.19 112 HIS A O 1
ATOM 866 N N . LEU A 1 113 ? -1.602 10.920 9.111 1.00 90.00 113 LEU A N 1
ATOM 867 C CA . LEU A 1 113 ? -1.315 11.053 10.541 1.00 90.00 113 LEU A CA 1
ATOM 868 C C . LEU A 1 113 ? 0.112 11.525 10.842 1.00 90.00 113 LEU A C 1
ATOM 870 O O . LEU A 1 113 ? 0.412 11.779 12.015 1.00 90.00 113 LEU A O 1
ATOM 874 N N . ALA A 1 114 ? 0.980 11.648 9.828 1.00 82.38 114 ALA A N 1
ATOM 875 C CA . ALA A 1 114 ? 2.295 12.260 9.994 1.00 82.38 114 ALA A CA 1
ATOM 876 C C . ALA A 1 114 ? 2.183 13.702 10.499 1.00 82.38 114 ALA A C 1
ATOM 878 O O . ALA A 1 114 ? 1.227 14.425 10.218 1.00 82.38 114 ALA A O 1
ATOM 879 N N . ASP A 1 115 ? 3.207 14.122 11.237 1.00 77.88 115 ASP A N 1
ATOM 880 C CA . ASP A 1 115 ? 3.346 15.517 11.620 1.00 77.88 115 ASP A CA 1
ATOM 881 C C . ASP A 1 115 ? 3.745 16.342 10.387 1.00 77.88 115 ASP A C 1
ATOM 883 O O . ASP A 1 115 ? 4.567 15.914 9.576 1.00 77.88 115 ASP A O 1
ATOM 887 N N . GLU A 1 116 ? 3.188 17.546 10.240 1.00 67.88 116 GLU A N 1
ATOM 888 C CA . GLU A 1 116 ? 3.434 18.393 9.061 1.00 67.88 116 GLU A CA 1
ATOM 889 C C . GLU A 1 116 ? 4.928 18.663 8.826 1.00 67.88 116 GLU A C 1
ATOM 891 O O . GLU A 1 116 ? 5.389 18.669 7.685 1.00 67.88 116 GLU A O 1
ATOM 896 N N . ALA A 1 117 ? 5.706 18.784 9.907 1.00 60.19 117 ALA A N 1
ATOM 897 C CA . ALA A 1 117 ? 7.151 19.002 9.867 1.00 60.19 117 ALA A CA 1
ATOM 898 C C . ALA A 1 117 ? 7.952 17.836 9.252 1.00 60.19 117 ALA A C 1
ATOM 900 O O . ALA A 1 117 ? 9.082 18.036 8.814 1.00 60.19 117 ALA A O 1
ATOM 901 N N . THR A 1 118 ? 7.396 16.621 9.213 1.00 64.19 118 THR A N 1
ATOM 902 C CA . THR A 1 118 ? 8.056 15.422 8.666 1.00 64.19 118 THR A CA 1
ATOM 903 C C . THR A 1 118 ? 7.418 14.931 7.370 1.00 64.19 118 THR A C 1
ATOM 905 O O . THR A 1 118 ? 7.836 13.905 6.832 1.00 64.19 118 THR A O 1
ATOM 908 N N . ARG A 1 119 ? 6.431 15.664 6.840 1.00 66.62 119 ARG A N 1
ATOM 909 C CA . ARG A 1 119 ? 5.571 15.186 5.754 1.00 66.62 119 ARG A CA 1
ATOM 910 C C . ARG A 1 119 ? 6.280 15.044 4.407 1.00 66.62 119 ARG A C 1
ATOM 912 O O . ARG A 1 119 ? 5.921 14.158 3.639 1.00 66.62 119 ARG A O 1
ATOM 919 N N . LYS A 1 120 ? 7.279 15.884 4.101 1.00 75.00 120 LYS A N 1
ATOM 920 C CA . LYS A 1 120 ? 7.949 15.877 2.787 1.00 75.00 120 LYS A CA 1
ATOM 921 C C . LYS A 1 120 ? 9.448 15.609 2.914 1.00 75.00 120 LYS A C 1
ATOM 923 O O . LYS A 1 120 ? 10.165 16.442 3.471 1.00 75.00 120 LYS A O 1
ATOM 928 N N . PRO A 1 121 ? 9.956 14.479 2.389 1.00 83.81 121 PRO A N 1
ATOM 929 C CA . PRO A 1 121 ? 11.386 14.226 2.391 1.00 83.81 121 PRO A CA 1
ATOM 930 C C . PRO A 1 121 ? 12.099 15.196 1.428 1.00 83.81 121 PRO A C 1
ATOM 932 O O . PRO A 1 121 ? 11.531 15.581 0.402 1.00 83.81 121 PRO A O 1
ATOM 935 N N . PRO A 1 122 ? 13.350 15.595 1.719 1.00 90.31 122 PRO A N 1
ATOM 936 C CA . PRO A 1 122 ? 14.090 16.503 0.852 1.00 90.31 122 PRO A CA 1
ATOM 937 C C . PRO A 1 122 ? 14.397 15.847 -0.499 1.00 90.31 122 PRO A C 1
ATOM 939 O O . PRO A 1 122 ? 14.784 14.673 -0.560 1.00 90.31 122 PRO A O 1
ATOM 942 N N . VAL A 1 123 ? 14.291 16.631 -1.575 1.00 95.19 123 VAL A N 1
ATOM 943 C CA . VAL A 1 123 ? 14.708 16.204 -2.916 1.00 95.19 123 VAL A CA 1
ATOM 944 C C . VAL A 1 123 ? 16.210 15.936 -2.908 1.00 95.19 123 VAL A C 1
ATOM 946 O O . VAL A 1 123 ? 17.001 16.772 -2.472 1.00 95.19 123 VAL A O 1
ATOM 949 N N . ARG A 1 124 ? 16.607 14.754 -3.376 1.00 95.94 124 ARG A N 1
ATOM 950 C CA . ARG A 1 124 ? 18.012 14.332 -3.460 1.00 95.94 124 ARG A CA 1
ATOM 951 C C . ARG A 1 124 ? 18.372 13.653 -4.781 1.00 95.94 124 ARG A C 1
ATOM 953 O O . ARG A 1 124 ? 19.557 13.492 -5.047 1.00 95.94 124 ARG A O 1
ATOM 960 N N . PHE A 1 125 ? 17.391 13.273 -5.599 1.00 96.50 125 PHE A N 1
ATOM 961 C CA . PHE A 1 125 ? 17.626 12.609 -6.881 1.00 96.50 125 PHE A CA 1
ATOM 962 C C . PHE A 1 125 ? 17.045 13.432 -8.037 1.00 96.50 125 PHE A C 1
ATOM 964 O O . PHE A 1 125 ? 15.856 13.753 -8.052 1.00 96.50 125 PHE A O 1
ATOM 971 N N . PHE A 1 126 ? 17.898 13.759 -9.009 1.00 95.94 126 PHE A N 1
ATOM 972 C CA . PHE A 1 126 ? 17.564 14.552 -10.204 1.00 95.94 126 PHE A CA 1
ATOM 973 C C . PHE A 1 126 ? 17.723 13.759 -11.507 1.00 95.94 126 PHE A C 1
ATOM 975 O O . PHE A 1 126 ? 17.594 14.316 -12.591 1.00 95.94 126 PHE A O 1
ATOM 982 N N . SER A 1 127 ? 17.986 12.458 -11.402 1.00 95.44 127 SER A N 1
ATOM 983 C CA . SER A 1 127 ? 18.066 11.528 -12.524 1.00 95.44 127 SER A CA 1
ATOM 984 C C . SER A 1 127 ? 17.532 10.172 -12.084 1.00 95.44 127 SER A C 1
ATOM 986 O O . SER A 1 127 ? 17.739 9.767 -10.937 1.00 95.44 127 SER A O 1
ATOM 988 N N . PHE A 1 128 ? 16.877 9.462 -13.001 1.00 95.69 128 PHE A N 1
ATOM 989 C CA . PHE A 1 128 ? 16.428 8.095 -12.767 1.00 95.69 128 PHE A CA 1
ATOM 990 C C . PHE A 1 128 ? 17.592 7.130 -12.549 1.00 95.69 128 PHE A C 1
ATOM 992 O O . PHE A 1 128 ? 17.433 6.167 -11.814 1.00 95.69 128 PHE A O 1
ATOM 999 N N . ALA A 1 129 ? 18.769 7.404 -13.125 1.00 93.69 129 ALA A N 1
ATOM 1000 C CA . ALA A 1 129 ? 19.934 6.524 -13.006 1.00 93.69 129 ALA A CA 1
ATOM 1001 C C . ALA A 1 129 ? 20.423 6.368 -11.552 1.00 93.69 129 ALA A C 1
ATOM 1003 O O . ALA A 1 129 ? 21.152 5.440 -11.241 1.00 93.69 129 ALA A O 1
ATOM 1004 N N . ALA A 1 130 ? 20.032 7.276 -10.648 1.00 93.94 130 ALA A N 1
ATOM 1005 C CA . ALA A 1 130 ? 20.364 7.190 -9.225 1.00 93.94 130 ALA A CA 1
ATOM 1006 C C . ALA A 1 130 ? 19.415 6.278 -8.414 1.00 93.94 130 ALA A C 1
ATOM 1008 O O . ALA A 1 130 ? 19.637 6.073 -7.216 1.00 93.94 130 ALA A O 1
ATOM 1009 N N . VAL A 1 131 ? 18.330 5.807 -9.036 1.00 95.50 131 VAL A N 1
ATOM 1010 C CA . VAL A 1 131 ? 17.229 5.041 -8.425 1.00 95.50 131 VAL A CA 1
ATOM 1011 C C . VAL A 1 131 ? 16.695 3.962 -9.382 1.00 95.50 131 VAL A C 1
ATOM 1013 O O . VAL A 1 131 ? 15.530 3.583 -9.310 1.00 95.50 131 VAL A O 1
ATOM 1016 N N . ASP A 1 132 ? 17.520 3.489 -10.311 1.00 94.94 132 ASP A N 1
ATOM 1017 C CA . ASP A 1 132 ? 17.145 2.524 -11.347 1.00 94.94 132 ASP A CA 1
ATOM 1018 C C . ASP A 1 132 ? 16.650 1.198 -10.753 1.00 94.94 132 ASP A C 1
ATOM 1020 O O . ASP A 1 132 ? 15.577 0.728 -11.123 1.00 94.94 132 ASP A O 1
ATOM 1024 N N . GLU A 1 133 ? 17.348 0.655 -9.757 1.00 95.38 133 GLU A N 1
ATOM 1025 C CA . GLU A 1 133 ? 16.921 -0.550 -9.033 1.00 95.38 133 GLU A CA 1
ATOM 1026 C C . GLU A 1 133 ? 15.597 -0.340 -8.274 1.00 95.38 133 GLU A C 1
ATOM 1028 O O . GLU A 1 133 ? 14.757 -1.239 -8.202 1.00 95.38 133 GLU A O 1
ATOM 1033 N N . ASP A 1 134 ? 15.354 0.870 -7.756 1.00 97.44 134 ASP A N 1
ATOM 1034 C CA . ASP A 1 134 ? 14.101 1.202 -7.070 1.00 97.44 134 ASP A CA 1
ATOM 1035 C C . ASP A 1 134 ? 12.921 1.277 -8.051 1.00 97.44 134 ASP A C 1
ATOM 1037 O O . ASP A 1 134 ? 11.824 0.796 -7.751 1.00 97.44 134 ASP A O 1
ATOM 1041 N N . LEU A 1 135 ? 13.143 1.851 -9.238 1.00 97.00 135 LEU A N 1
ATOM 1042 C CA . LEU A 1 135 ? 12.166 1.855 -10.328 1.00 97.00 135 LEU A CA 1
ATOM 1043 C C . LEU A 1 135 ? 11.913 0.431 -10.823 1.00 97.00 135 LEU A C 1
ATOM 1045 O O . LEU A 1 135 ? 10.765 0.036 -11.020 1.00 97.00 135 LEU A O 1
ATOM 1049 N N . ARG A 1 136 ? 12.974 -0.360 -10.996 1.00 96.75 136 ARG A N 1
ATOM 1050 C CA . ARG A 1 136 ? 12.884 -1.745 -11.454 1.00 96.75 136 ARG A CA 1
ATOM 1051 C C . ARG A 1 136 ? 12.014 -2.565 -10.510 1.00 96.75 136 ARG A C 1
ATOM 1053 O O . ARG A 1 136 ? 11.144 -3.303 -10.978 1.00 96.75 136 ARG A O 1
ATOM 1060 N N . LEU A 1 137 ? 12.198 -2.399 -9.200 1.00 97.44 137 LEU A N 1
ATOM 1061 C CA . LEU A 1 137 ? 11.359 -3.045 -8.199 1.00 97.44 137 LEU A CA 1
ATOM 1062 C C . LEU A 1 137 ? 9.904 -2.574 -8.268 1.00 97.44 137 LEU A C 1
ATOM 1064 O O . LEU A 1 137 ? 9.013 -3.419 -8.316 1.00 97.44 137 LEU A O 1
ATOM 1068 N N . LEU A 1 138 ? 9.658 -1.261 -8.316 1.00 97.06 138 LEU A N 1
ATOM 1069 C CA . LEU A 1 138 ? 8.312 -0.689 -8.439 1.00 97.06 138 LEU A CA 1
ATOM 1070 C C . LEU A 1 138 ? 7.534 -1.318 -9.606 1.00 97.06 138 LEU A C 1
ATOM 1072 O O . LEU A 1 138 ? 6.436 -1.840 -9.411 1.00 97.06 138 LEU A O 1
ATOM 1076 N N . PHE A 1 139 ? 8.110 -1.293 -10.810 1.00 95.56 139 PHE A N 1
ATOM 1077 C CA . PHE A 1 139 ? 7.433 -1.790 -12.007 1.00 95.56 139 PHE A CA 1
ATOM 1078 C C . PHE A 1 139 ? 7.338 -3.312 -12.040 1.00 95.56 139 PHE A C 1
ATOM 1080 O O . PHE A 1 139 ? 6.347 -3.837 -12.540 1.00 95.56 139 PHE A O 1
ATOM 1087 N N . SER A 1 140 ? 8.304 -4.029 -11.457 1.00 95.94 140 SER A N 1
ATOM 1088 C CA . SER A 1 140 ? 8.197 -5.485 -11.314 1.00 95.94 140 SER A CA 1
ATOM 1089 C C . SER A 1 140 ? 7.058 -5.881 -10.376 1.00 95.94 140 SER A C 1
ATOM 1091 O O . SER A 1 140 ? 6.332 -6.834 -10.656 1.00 95.94 140 SER A O 1
ATOM 1093 N N . VAL A 1 141 ? 6.863 -5.135 -9.284 1.00 95.50 141 VAL A N 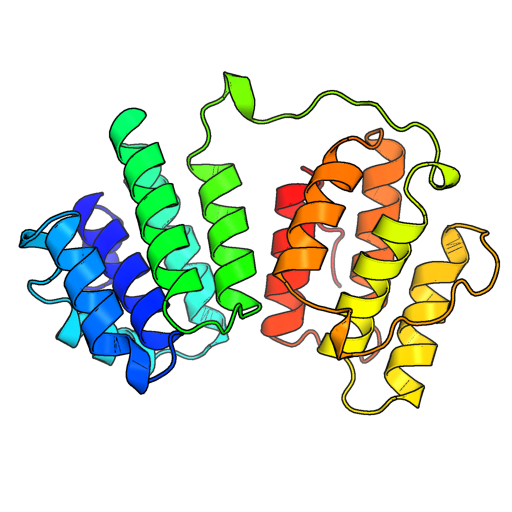1
ATOM 1094 C CA . VAL A 1 141 ? 5.760 -5.364 -8.344 1.00 95.50 141 VAL A CA 1
ATOM 1095 C C . VAL A 1 141 ? 4.413 -5.099 -9.012 1.00 95.50 141 VAL A C 1
ATOM 1097 O O . VAL A 1 141 ? 3.537 -5.957 -8.912 1.00 95.50 141 VAL A O 1
ATOM 1100 N N . LEU A 1 142 ? 4.263 -3.971 -9.718 1.00 93.81 142 LEU A N 1
ATOM 1101 C CA . LEU A 1 142 ? 3.037 -3.636 -10.453 1.00 93.81 142 LEU A CA 1
ATOM 1102 C C . LEU A 1 142 ? 2.693 -4.710 -11.488 1.00 93.81 142 LEU A C 1
ATOM 1104 O O . LEU A 1 142 ? 1.617 -5.300 -11.429 1.00 93.81 142 LEU A O 1
ATOM 1108 N N . ALA A 1 143 ? 3.641 -5.039 -12.367 1.00 92.94 143 ALA A N 1
ATOM 1109 C CA . ALA A 1 143 ? 3.418 -6.005 -13.434 1.00 92.94 143 ALA A CA 1
ATOM 1110 C C . ALA A 1 143 ? 3.061 -7.407 -12.908 1.00 92.94 143 ALA A C 1
ATOM 1112 O O . ALA A 1 143 ? 2.235 -8.107 -13.484 1.00 92.94 143 ALA A O 1
ATOM 1113 N N . ARG A 1 144 ? 3.653 -7.839 -11.788 1.00 91.81 144 ARG A N 1
ATOM 1114 C CA . ARG A 1 144 ? 3.369 -9.163 -11.210 1.00 91.81 144 ARG A CA 1
ATOM 1115 C C . ARG A 1 144 ? 2.081 -9.235 -10.399 1.00 91.81 144 ARG A C 1
ATOM 1117 O O . ARG A 1 144 ? 1.580 -10.343 -10.218 1.00 91.81 144 ARG A O 1
ATOM 1124 N N . HIS A 1 145 ? 1.588 -8.107 -9.887 1.00 86.94 145 HIS A N 1
ATOM 1125 C CA . HIS A 1 145 ? 0.298 -8.046 -9.194 1.00 86.94 145 HIS A CA 1
ATOM 1126 C C . HIS A 1 145 ? -0.874 -7.894 -10.167 1.00 86.94 145 HIS A C 1
ATOM 1128 O O . HIS A 1 145 ? -1.948 -8.405 -9.863 1.00 86.94 145 HIS A O 1
ATOM 1134 N N . GLY A 1 146 ? -0.665 -7.248 -11.319 1.00 80.88 146 GLY A N 1
ATOM 1135 C CA . GLY A 1 146 ? -1.700 -7.091 -12.345 1.00 80.88 146 GLY A CA 1
ATOM 1136 C C . GLY A 1 146 ? -1.875 -8.290 -13.276 1.00 80.88 146 GLY A C 1
ATOM 1137 O O . GLY A 1 146 ? -2.955 -8.511 -13.816 1.00 80.88 146 GLY A O 1
ATOM 1138 N N . HIS A 1 147 ? -0.841 -9.127 -13.433 1.00 82.25 147 HIS A N 1
ATOM 1139 C CA . HIS A 1 147 ? -0.853 -10.196 -14.433 1.00 82.25 147 HIS A CA 1
ATOM 1140 C C . HIS A 1 147 ? -0.597 -11.592 -13.848 1.00 82.25 147 HIS A C 1
ATOM 1142 O O . HIS A 1 147 ? 0.373 -11.844 -13.123 1.00 82.25 147 HIS A O 1
ATOM 1148 N N . GLY A 1 148 ? -1.486 -12.527 -14.201 1.00 77.31 148 GLY A N 1
ATOM 1149 C CA . GLY A 1 148 ? -1.443 -13.915 -13.739 1.00 77.31 148 GLY A CA 1
ATOM 1150 C C . GLY A 1 148 ? -0.360 -14.760 -14.414 1.00 77.31 148 GLY A C 1
ATOM 1151 O O . GLY A 1 148 ? 0.256 -15.598 -13.753 1.00 77.31 148 GLY A O 1
ATOM 1152 N N . ASP A 1 149 ? -0.085 -14.528 -15.698 1.00 88.25 149 ASP A N 1
ATOM 1153 C CA . ASP A 1 149 ? 0.952 -15.233 -16.452 1.00 88.25 149 ASP A CA 1
ATOM 1154 C C . ASP A 1 149 ? 2.239 -14.405 -16.606 1.00 88.25 149 ASP A C 1
ATOM 1156 O O . ASP A 1 149 ? 2.250 -13.176 -16.535 1.00 88.25 149 ASP A O 1
ATOM 1160 N N . GLU A 1 150 ? 3.360 -15.105 -16.789 1.00 91.44 150 GLU A N 1
ATOM 1161 C CA . GLU A 1 150 ? 4.683 -14.479 -16.859 1.00 91.44 150 GLU A CA 1
ATOM 1162 C C . GLU A 1 150 ? 4.852 -13.604 -18.110 1.00 91.44 150 GLU A C 1
ATOM 1164 O O . GLU A 1 150 ? 5.505 -12.566 -18.042 1.00 91.44 150 GLU A O 1
ATOM 1169 N N . ALA A 1 151 ? 4.255 -13.988 -19.243 1.00 91.69 151 ALA A N 1
ATOM 1170 C CA . ALA A 1 151 ? 4.420 -13.264 -20.499 1.00 91.69 151 ALA A CA 1
ATOM 1171 C C . ALA A 1 151 ? 3.722 -11.898 -20.452 1.00 91.69 151 ALA A C 1
ATOM 1173 O O . ALA A 1 151 ? 4.322 -10.893 -20.840 1.00 91.69 151 ALA A O 1
ATOM 1174 N N . ALA A 1 152 ? 2.501 -11.844 -19.915 1.00 90.12 152 ALA A N 1
ATOM 1175 C CA . ALA A 1 152 ? 1.776 -10.600 -19.685 1.00 90.12 152 ALA A CA 1
ATOM 1176 C C . ALA A 1 152 ? 2.511 -9.690 -18.687 1.00 90.12 152 ALA A C 1
ATOM 1178 O O . ALA A 1 152 ? 2.694 -8.506 -18.965 1.00 90.12 152 ALA A O 1
ATOM 1179 N N . ALA A 1 153 ? 3.039 -10.242 -17.587 1.00 92.00 153 ALA A N 1
ATOM 1180 C CA . ALA A 1 153 ? 3.836 -9.469 -16.632 1.00 92.00 153 ALA A CA 1
ATOM 1181 C C . ALA A 1 153 ? 5.106 -8.877 -17.277 1.00 92.00 153 ALA A C 1
ATOM 1183 O O . ALA A 1 153 ? 5.428 -7.706 -17.072 1.00 92.00 153 ALA A O 1
ATOM 1184 N N . VAL A 1 154 ? 5.830 -9.651 -18.092 1.00 93.38 154 VAL A N 1
ATOM 1185 C CA . VAL A 1 154 ? 7.012 -9.150 -18.813 1.00 93.38 154 VAL A CA 1
ATOM 1186 C C . VAL A 1 154 ? 6.626 -8.046 -19.798 1.00 93.38 154 VAL A C 1
ATOM 1188 O O . VAL A 1 154 ? 7.290 -7.010 -19.836 1.00 93.38 154 VAL A O 1
ATOM 1191 N N . ALA A 1 155 ? 5.547 -8.228 -20.562 1.00 91.50 155 ALA A N 1
ATOM 1192 C CA . ALA A 1 155 ? 5.067 -7.217 -21.499 1.00 91.50 155 ALA A CA 1
ATOM 1193 C C . ALA A 1 155 ? 4.703 -5.905 -20.783 1.00 91.50 155 ALA A C 1
ATOM 1195 O O . ALA A 1 155 ? 5.140 -4.834 -21.212 1.00 91.50 155 ALA A O 1
ATOM 1196 N N . ALA A 1 156 ? 3.984 -5.987 -19.662 1.00 91.50 156 ALA A N 1
ATOM 1197 C CA . ALA A 1 156 ? 3.606 -4.824 -18.867 1.00 91.50 156 ALA A CA 1
ATOM 1198 C C . ALA A 1 156 ? 4.788 -4.086 -18.266 1.00 91.50 156 ALA A C 1
ATOM 1200 O O . ALA A 1 156 ? 4.892 -2.864 -18.409 1.00 91.50 156 ALA A O 1
ATOM 1201 N N . TYR A 1 157 ? 5.734 -4.831 -17.702 1.00 93.94 157 TYR A N 1
ATOM 1202 C CA . TYR A 1 157 ? 6.977 -4.261 -17.215 1.00 93.94 157 TYR A CA 1
ATOM 1203 C C . TYR A 1 157 ? 7.730 -3.522 -18.324 1.00 93.94 157 TYR A C 1
ATOM 1205 O O . TYR A 1 157 ? 8.060 -2.353 -18.151 1.00 93.94 157 TYR A O 1
ATOM 1213 N N . LEU A 1 158 ? 7.952 -4.149 -19.484 1.00 92.31 158 LEU A N 1
ATOM 1214 C CA . LEU A 1 158 ? 8.711 -3.533 -20.577 1.00 92.31 158 LEU A CA 1
ATOM 1215 C C . LEU A 1 158 ? 8.045 -2.260 -21.109 1.00 92.31 158 LEU A C 1
ATOM 1217 O O . LEU A 1 158 ? 8.742 -1.285 -21.401 1.00 92.31 158 LEU A O 1
ATOM 1221 N N . ARG A 1 159 ? 6.711 -2.235 -21.218 1.00 90.19 159 ARG A N 1
ATOM 1222 C CA . ARG A 1 159 ? 5.977 -1.029 -21.632 1.00 90.19 159 ARG A CA 1
ATOM 1223 C C . ARG A 1 159 ? 6.151 0.106 -20.627 1.00 90.19 159 ARG A C 1
ATOM 1225 O O . ARG A 1 159 ? 6.512 1.206 -21.039 1.00 90.19 159 ARG A O 1
ATOM 1232 N N . ALA A 1 160 ? 5.952 -0.169 -19.339 1.00 91.56 160 ALA A N 1
ATOM 1233 C CA . ALA A 1 160 ? 6.104 0.825 -18.278 1.00 91.56 160 ALA A CA 1
ATOM 1234 C C . ALA A 1 160 ? 7.567 1.261 -18.077 1.00 91.56 160 ALA A C 1
ATOM 1236 O O . ALA A 1 160 ? 7.826 2.387 -17.665 1.00 91.56 160 ALA A O 1
ATOM 1237 N N . TRP A 1 161 ? 8.530 0.397 -18.403 1.00 93.00 161 TRP A N 1
ATOM 1238 C CA . TRP A 1 161 ? 9.964 0.645 -18.256 1.00 93.00 161 TRP A CA 1
ATOM 1239 C C . TRP A 1 161 ? 10.563 1.501 -19.381 1.00 93.00 161 TRP A C 1
ATOM 1241 O O . TRP A 1 161 ? 11.479 2.298 -19.162 1.00 93.00 161 TRP A O 1
ATOM 1251 N N . ARG A 1 162 ? 10.028 1.376 -20.600 1.00 90.50 162 ARG A N 1
ATOM 1252 C CA . ARG A 1 162 ? 10.544 2.028 -21.815 1.00 90.50 162 ARG A CA 1
ATOM 1253 C C . ARG A 1 162 ? 10.804 3.543 -21.687 1.00 90.50 162 ARG A C 1
ATOM 1255 O O . ARG A 1 162 ? 11.833 3.984 -22.203 1.00 90.50 162 ARG A O 1
ATOM 1262 N N . PRO A 1 163 ? 9.957 4.354 -21.018 1.00 90.25 163 PRO A N 1
ATOM 1263 C CA . PRO A 1 163 ? 10.175 5.798 -20.893 1.00 90.25 163 PRO A CA 1
ATOM 1264 C C . PRO A 1 163 ? 11.438 6.192 -20.117 1.00 90.25 163 PRO A C 1
ATOM 1266 O O . PRO A 1 163 ? 11.909 7.319 -20.265 1.00 90.25 163 PRO A O 1
ATOM 1269 N N . PHE A 1 164 ? 11.996 5.298 -19.296 1.00 90.31 164 PHE A N 1
ATOM 1270 C CA . PHE A 1 164 ? 13.185 5.601 -18.494 1.00 90.31 164 PHE A CA 1
ATOM 1271 C C . PHE A 1 164 ? 14.492 5.491 -19.288 1.00 90.31 164 PHE A C 1
ATOM 1273 O O . PHE A 1 164 ? 15.523 5.971 -18.822 1.00 90.31 164 PHE A O 1
ATOM 1280 N N . GLY A 1 165 ? 14.454 4.914 -20.496 1.00 82.94 165 GLY A N 1
ATOM 1281 C CA . GLY A 1 165 ? 15.599 4.877 -21.411 1.00 82.94 165 GLY A CA 1
ATOM 1282 C C . GLY A 1 165 ? 16.776 4.024 -20.928 1.00 82.94 165 GLY A C 1
ATOM 1283 O O . GLY A 1 165 ? 17.880 4.157 -21.452 1.00 82.94 165 GLY A O 1
ATOM 1284 N N . PHE A 1 166 ? 16.557 3.164 -19.934 1.00 78.62 166 PHE A N 1
ATOM 1285 C CA . PHE A 1 166 ? 17.520 2.145 -19.534 1.00 78.62 166 PHE A CA 1
ATOM 1286 C C . PHE A 1 166 ? 17.498 0.969 -20.519 1.00 78.62 166 PHE A C 1
ATOM 1288 O O . PHE A 1 166 ? 16.570 0.835 -21.320 1.00 78.62 166 PHE A O 1
ATOM 1295 N N . GLY A 1 167 ? 18.507 0.089 -20.445 1.00 77.94 167 GLY A N 1
ATOM 1296 C CA . GLY A 1 167 ? 18.396 -1.257 -21.027 1.00 77.94 167 GLY A CA 1
ATOM 1297 C C . GLY A 1 167 ? 17.173 -1.994 -20.469 1.00 77.94 167 GLY A C 1
ATOM 1298 O O . GLY A 1 167 ? 16.487 -1.464 -19.601 1.00 77.94 167 GLY A O 1
ATOM 1299 N N . ASP A 1 168 ? 16.881 -3.208 -20.931 1.00 72.75 168 ASP A N 1
ATOM 1300 C CA . ASP A 1 168 ? 15.640 -3.903 -20.552 1.00 72.75 168 ASP A CA 1
ATOM 1301 C C . ASP A 1 168 ? 15.447 -4.078 -19.039 1.00 72.75 168 ASP A C 1
ATOM 1303 O O . ASP A 1 168 ? 14.310 -4.261 -18.620 1.00 72.75 168 ASP A O 1
ATOM 1307 N N . GLY A 1 169 ? 16.507 -3.983 -18.226 1.00 75.75 169 GLY A N 1
ATOM 1308 C CA . GLY A 1 169 ? 16.476 -3.994 -16.762 1.00 75.75 169 GLY A CA 1
ATOM 1309 C C . GLY A 1 169 ? 16.119 -5.368 -16.198 1.00 75.75 169 GLY A C 1
ATOM 1310 O O . GLY A 1 169 ? 16.661 -5.765 -15.178 1.00 75.75 169 GLY A O 1
ATOM 1311 N N . GLY A 1 170 ? 15.274 -6.125 -16.895 1.00 89.06 170 GLY A N 1
ATOM 1312 C CA . GLY A 1 170 ? 14.768 -7.441 -16.557 1.00 89.06 170 GLY A CA 1
ATOM 1313 C C . GLY A 1 170 ? 13.724 -7.378 -15.448 1.00 89.06 170 GLY A C 1
ATOM 1314 O O . GLY A 1 170 ? 14.012 -6.919 -14.340 1.00 89.06 170 GLY A O 1
ATOM 1315 N N . LEU A 1 171 ? 12.537 -7.928 -15.711 1.00 94.75 171 LEU A N 1
ATOM 1316 C CA . LEU A 1 171 ? 11.517 -8.148 -14.687 1.00 94.75 171 LEU A CA 1
ATOM 1317 C C . LEU A 1 171 ? 12.119 -8.968 -13.529 1.00 94.75 171 LEU A C 1
ATOM 1319 O O . LEU A 1 171 ? 12.622 -10.072 -13.745 1.00 94.75 171 LEU A O 1
ATOM 1323 N N . LEU A 1 172 ? 12.080 -8.441 -12.301 1.00 96.12 172 LEU A N 1
ATOM 1324 C CA . LEU A 1 172 ? 12.592 -9.156 -11.122 1.00 96.12 172 LEU A CA 1
ATOM 1325 C C . LEU A 1 172 ? 11.787 -10.424 -10.858 1.00 96.12 172 LEU A C 1
ATOM 1327 O O . LEU A 1 172 ? 10.626 -10.491 -11.235 1.00 96.12 172 LEU A O 1
ATOM 1331 N N . ALA A 1 173 ? 12.358 -11.412 -10.171 1.00 93.69 173 ALA A N 1
ATOM 1332 C CA . ALA A 1 173 ? 11.635 -12.617 -9.766 1.00 93.69 173 ALA A CA 1
ATOM 1333 C C . ALA A 1 173 ? 10.505 -12.319 -8.751 1.00 93.69 173 ALA A C 1
ATOM 1335 O O . ALA A 1 173 ? 10.492 -11.278 -8.086 1.00 93.69 173 ALA A O 1
ATOM 1336 N N . ARG A 1 174 ? 9.516 -13.223 -8.649 1.00 90.94 174 ARG A N 1
ATOM 1337 C CA . ARG A 1 174 ? 8.316 -13.032 -7.802 1.00 90.94 174 ARG A CA 1
ATOM 1338 C C . ARG A 1 174 ? 8.651 -12.871 -6.318 1.00 90.94 174 ARG A C 1
ATOM 1340 O O . ARG A 1 174 ? 8.032 -12.058 -5.643 1.00 90.94 174 ARG A O 1
ATOM 1347 N N . ASP A 1 175 ? 9.637 -13.610 -5.830 1.00 91.56 175 ASP A N 1
ATOM 1348 C CA . ASP A 1 175 ? 10.123 -13.582 -4.447 1.00 91.56 175 ASP A CA 1
ATOM 1349 C C . ASP A 1 175 ? 10.795 -12.252 -4.063 1.00 91.56 175 ASP A C 1
ATOM 1351 O O . ASP A 1 175 ? 10.715 -11.831 -2.910 1.00 91.56 175 ASP A O 1
ATOM 1355 N N . ALA A 1 176 ? 11.390 -11.545 -5.026 1.00 93.44 176 ALA A N 1
ATOM 1356 C CA . ALA A 1 176 ? 11.924 -10.200 -4.819 1.00 93.44 176 ALA A CA 1
ATOM 1357 C C . ALA A 1 176 ? 10.819 -9.126 -4.714 1.00 93.44 176 ALA A C 1
ATOM 1359 O O . ALA A 1 176 ? 11.023 -8.076 -4.097 1.00 93.44 176 ALA A O 1
ATOM 1360 N N . CYS A 1 177 ? 9.633 -9.382 -5.274 1.00 94.19 177 CYS A N 1
ATOM 1361 C CA . CYS A 1 177 ? 8.537 -8.417 -5.415 1.00 94.19 177 CYS A CA 1
ATOM 1362 C C . CYS A 1 177 ? 7.626 -8.352 -4.176 1.00 94.19 177 CYS A C 1
ATOM 1364 O O . CYS A 1 177 ? 6.421 -8.587 -4.253 1.00 94.19 177 CYS A O 1
ATOM 1366 N N . THR A 1 178 ? 8.200 -8.018 -3.018 1.00 93.69 178 THR A N 1
ATOM 1367 C CA . THR A 1 178 ? 7.468 -7.934 -1.738 1.00 93.69 178 THR A CA 1
ATOM 1368 C C . THR A 1 178 ? 7.017 -6.509 -1.403 1.00 93.69 178 THR A C 1
ATOM 1370 O O . THR A 1 178 ? 7.712 -5.544 -1.722 1.00 93.69 178 THR A O 1
ATOM 1373 N N . MET A 1 179 ? 5.907 -6.357 -0.666 1.00 94.12 179 MET A N 1
ATOM 1374 C CA . MET A 1 179 ? 5.436 -5.044 -0.178 1.00 94.12 179 MET A CA 1
ATOM 1375 C C . MET A 1 179 ? 6.457 -4.350 0.738 1.00 94.12 179 MET A C 1
ATOM 1377 O O . MET A 1 179 ? 6.634 -3.134 0.685 1.00 94.12 179 MET A O 1
ATOM 1381 N N . SER A 1 180 ? 7.205 -5.122 1.533 1.00 92.50 180 SER A N 1
ATOM 1382 C CA . SER A 1 180 ? 8.304 -4.603 2.358 1.00 92.50 180 SER A CA 1
ATOM 1383 C C . SER A 1 180 ? 9.438 -4.018 1.515 1.00 92.50 180 SER A C 1
ATOM 1385 O O . SER A 1 180 ? 9.982 -2.961 1.844 1.00 92.50 180 SER A O 1
ATOM 1387 N N . ALA A 1 181 ? 9.824 -4.699 0.431 1.00 95.31 181 ALA A N 1
ATOM 1388 C CA . ALA A 1 181 ? 10.840 -4.194 -0.484 1.00 95.31 181 ALA A CA 1
ATOM 1389 C C . ALA A 1 181 ? 10.327 -2.953 -1.229 1.00 95.31 181 ALA A C 1
ATOM 1391 O O . ALA A 1 181 ? 11.022 -1.937 -1.245 1.00 95.31 181 ALA A O 1
ATOM 1392 N N . LEU A 1 182 ? 9.086 -2.998 -1.726 1.00 96.88 182 LEU A N 1
ATOM 1393 C CA . LEU A 1 182 ? 8.432 -1.868 -2.380 1.00 96.88 182 LEU A CA 1
ATOM 1394 C C . LEU A 1 182 ? 8.406 -0.624 -1.483 1.00 96.88 182 LEU A C 1
ATOM 1396 O O . LEU A 1 182 ? 8.780 0.456 -1.931 1.00 96.88 182 LEU A O 1
ATOM 1400 N N . GLY A 1 183 ? 8.015 -0.764 -0.213 1.00 94.56 183 GLY A N 1
ATOM 1401 C CA . GLY A 1 183 ? 7.973 0.353 0.731 1.00 94.56 183 GLY A CA 1
ATOM 1402 C C . GLY A 1 183 ? 9.326 1.054 0.887 1.00 94.56 183 GLY A C 1
ATOM 1403 O O . GLY A 1 183 ? 9.385 2.282 0.876 1.00 94.56 183 GLY A O 1
ATOM 1404 N N . ARG A 1 184 ? 10.427 0.292 0.956 1.00 94.94 184 ARG A N 1
ATOM 1405 C CA . ARG A 1 184 ? 11.790 0.854 1.029 1.00 94.94 184 ARG A CA 1
ATOM 1406 C C . ARG A 1 184 ? 12.188 1.579 -0.256 1.00 94.94 184 ARG A C 1
ATOM 1408 O O . ARG A 1 184 ? 12.769 2.662 -0.183 1.00 94.94 184 ARG A O 1
ATOM 1415 N N . SER A 1 185 ? 11.864 1.015 -1.417 1.00 97.62 185 SER A N 1
ATOM 1416 C CA . SER A 1 185 ? 12.147 1.671 -2.697 1.00 97.62 185 SER A CA 1
ATOM 1417 C C . SER A 1 185 ? 11.313 2.930 -2.888 1.00 97.62 185 SER A C 1
ATOM 1419 O O . SER A 1 185 ? 11.845 3.959 -3.296 1.00 97.62 185 SER A O 1
ATOM 1421 N N . LEU A 1 186 ? 10.043 2.928 -2.483 1.00 96.81 186 LEU A N 1
ATOM 1422 C CA . LEU A 1 186 ? 9.205 4.124 -2.521 1.00 96.81 186 LEU A CA 1
ATOM 1423 C C . LEU A 1 186 ? 9.711 5.238 -1.597 1.00 96.81 186 LEU A C 1
ATOM 1425 O O . LEU A 1 186 ? 9.657 6.400 -1.985 1.00 96.81 186 LEU A O 1
ATOM 1429 N N . GLU A 1 187 ? 10.277 4.923 -0.429 1.00 94.25 187 GLU A N 1
ATOM 1430 C CA . GLU A 1 187 ? 10.926 5.926 0.434 1.00 94.25 187 GLU A CA 1
ATOM 1431 C C . GLU A 1 187 ? 12.123 6.610 -0.265 1.00 94.25 187 GLU A C 1
ATOM 1433 O O . GLU A 1 187 ? 12.380 7.803 -0.057 1.00 94.25 187 GLU A O 1
ATOM 1438 N N . ARG A 1 188 ? 12.843 5.890 -1.137 1.00 96.62 188 ARG A N 1
ATOM 1439 C CA . ARG A 1 188 ? 13.914 6.457 -1.975 1.00 96.62 188 ARG A CA 1
ATOM 1440 C C . ARG A 1 188 ? 13.352 7.249 -3.154 1.00 96.62 188 ARG A C 1
ATOM 1442 O O . ARG A 1 188 ? 13.774 8.388 -3.365 1.00 96.62 188 ARG A O 1
ATOM 1449 N N . LEU A 1 189 ? 12.368 6.704 -3.867 1.00 97.31 189 LEU A N 1
ATOM 1450 C CA . LEU A 1 189 ? 11.695 7.364 -4.992 1.00 97.31 189 LEU A CA 1
ATOM 1451 C C . LEU A 1 189 ? 10.967 8.648 -4.561 1.00 97.31 189 LEU A C 1
ATOM 1453 O O . LEU A 1 189 ? 10.950 9.629 -5.302 1.00 97.31 189 LEU A O 1
ATOM 1457 N N . ALA A 1 190 ? 10.460 8.719 -3.328 1.00 95.38 190 ALA A N 1
ATOM 1458 C CA . ALA A 1 190 ? 9.849 9.920 -2.758 1.00 95.38 190 ALA A CA 1
ATOM 1459 C C . ALA A 1 190 ? 10.820 11.115 -2.668 1.00 95.38 190 ALA A C 1
ATOM 1461 O O . ALA A 1 190 ? 10.383 12.252 -2.484 1.00 95.38 190 ALA A O 1
ATOM 1462 N N . ARG A 1 191 ? 12.129 10.887 -2.836 1.00 96.25 191 ARG A N 1
ATOM 1463 C CA . ARG A 1 191 ? 13.183 11.915 -2.852 1.00 96.25 191 ARG A CA 1
ATOM 1464 C C . ARG A 1 191 ? 13.597 12.338 -4.266 1.00 96.25 191 ARG A C 1
ATOM 1466 O O . ARG A 1 191 ? 14.557 13.099 -4.412 1.00 96.25 191 ARG A O 1
ATOM 1473 N N . LEU A 1 192 ? 12.905 11.859 -5.300 1.00 97.44 192 LEU A N 1
ATOM 1474 C CA . LEU A 1 192 ? 13.022 12.372 -6.665 1.00 97.44 192 LEU A CA 1
ATOM 1475 C C . LEU A 1 192 ? 12.524 13.819 -6.767 1.00 97.44 192 LEU A C 1
ATOM 1477 O O . LEU A 1 192 ? 11.683 14.265 -5.981 1.00 97.44 192 LEU A O 1
ATOM 1481 N N . SER A 1 193 ? 13.020 14.550 -7.764 1.00 96.31 193 SER A N 1
ATOM 1482 C CA . SER A 1 193 ? 12.458 15.853 -8.120 1.00 96.31 193 SER A CA 1
ATOM 1483 C C . SER A 1 193 ? 10.990 15.715 -8.574 1.00 96.31 193 SER A C 1
ATOM 1485 O O . SER A 1 193 ? 10.604 14.666 -9.101 1.00 96.31 193 SER A O 1
ATOM 1487 N N . PRO A 1 194 ? 10.149 16.756 -8.410 1.00 94.81 194 PRO A N 1
ATOM 1488 C CA . PRO A 1 194 ? 8.724 16.683 -8.754 1.00 94.81 194 PRO A CA 1
ATOM 1489 C C . PRO A 1 194 ? 8.441 16.241 -10.197 1.00 94.81 194 PRO A C 1
ATOM 1491 O O . PRO A 1 194 ? 7.527 15.454 -10.433 1.00 94.81 194 PRO A O 1
ATOM 1494 N N . LEU A 1 195 ? 9.254 16.695 -11.158 1.00 94.50 195 LEU A N 1
ATOM 1495 C CA . LEU A 1 195 ? 9.104 16.321 -12.566 1.00 94.50 195 LEU A CA 1
ATOM 1496 C C . LEU A 1 195 ? 9.338 14.819 -12.787 1.00 94.50 195 LEU A C 1
ATOM 1498 O O . LEU A 1 195 ? 8.589 14.177 -13.517 1.00 94.50 195 LEU A O 1
ATOM 1502 N N . LEU A 1 196 ? 10.341 14.245 -12.119 1.00 96.25 196 LEU A N 1
ATOM 1503 C CA . LEU A 1 196 ? 10.635 12.818 -12.226 1.00 96.25 196 LEU A CA 1
ATOM 1504 C C . LEU A 1 196 ? 9.552 11.972 -11.555 1.00 96.25 196 LEU A C 1
ATOM 1506 O O . LEU A 1 196 ? 9.142 10.965 -12.122 1.00 96.25 196 LEU A O 1
ATOM 1510 N N . LYS A 1 197 ? 9.025 12.403 -10.401 1.00 96.69 197 LYS A N 1
ATOM 1511 C CA . LYS A 1 197 ? 7.893 11.732 -9.737 1.00 96.69 197 LYS A CA 1
ATOM 1512 C C . LYS A 1 197 ? 6.666 11.639 -10.642 1.00 96.69 197 LYS A C 1
ATOM 1514 O O . LYS A 1 197 ? 6.054 10.578 -10.710 1.00 96.69 197 LYS A O 1
ATOM 1519 N N . LYS A 1 198 ? 6.346 12.715 -11.372 1.00 95.56 198 LYS A N 1
ATOM 1520 C CA . LYS A 1 198 ? 5.232 12.735 -12.333 1.00 95.56 198 LYS A CA 1
ATOM 1521 C C . LYS A 1 198 ? 5.389 11.655 -13.406 1.00 95.56 198 LYS A C 1
ATOM 1523 O O . LYS A 1 198 ? 4.436 10.942 -13.692 1.00 95.56 198 LYS A O 1
ATOM 1528 N N . ASN A 1 199 ? 6.590 11.506 -13.959 1.00 95.25 199 ASN A N 1
ATOM 1529 C CA . ASN A 1 199 ? 6.870 10.484 -14.969 1.00 95.25 199 ASN A CA 1
ATOM 1530 C C . ASN A 1 199 ? 6.750 9.061 -14.397 1.00 95.25 199 ASN A C 1
ATOM 1532 O O . ASN A 1 199 ? 6.218 8.184 -15.067 1.00 95.25 199 ASN A O 1
ATOM 1536 N N . VAL A 1 200 ? 7.197 8.841 -13.153 1.00 96.75 200 VAL A N 1
ATOM 1537 C CA . VAL A 1 200 ? 7.038 7.546 -12.465 1.00 96.75 200 VAL A CA 1
ATOM 1538 C C . VAL A 1 200 ? 5.565 7.203 -12.276 1.00 96.75 200 VAL A C 1
ATOM 1540 O O . VAL A 1 200 ? 5.158 6.085 -12.570 1.00 96.75 200 VAL A O 1
ATOM 1543 N N . ILE A 1 201 ? 4.762 8.165 -11.823 1.00 96.00 201 ILE A N 1
ATOM 1544 C CA . ILE A 1 201 ? 3.322 7.983 -11.621 1.00 96.00 201 ILE A CA 1
ATOM 1545 C C . ILE A 1 201 ? 2.589 7.724 -12.937 1.00 96.00 201 ILE A C 1
ATOM 1547 O O . ILE A 1 201 ? 1.733 6.844 -12.979 1.00 96.00 201 ILE A O 1
ATOM 1551 N N . GLN A 1 202 ? 2.942 8.437 -14.010 1.00 93.94 202 GLN A N 1
ATOM 1552 C CA . GLN A 1 202 ? 2.360 8.191 -15.328 1.00 93.94 202 GLN A CA 1
ATOM 1553 C C . GLN A 1 202 ? 2.658 6.766 -15.802 1.00 93.94 202 GLN A C 1
ATOM 1555 O O . GLN A 1 202 ? 1.737 6.027 -16.126 1.00 93.94 202 GLN A O 1
ATOM 1560 N N . ALA A 1 203 ? 3.923 6.345 -15.747 1.00 93.94 203 ALA A N 1
ATOM 1561 C CA . ALA A 1 203 ? 4.305 4.989 -16.124 1.00 93.94 203 ALA A CA 1
ATOM 1562 C C . ALA A 1 203 ? 3.647 3.921 -15.230 1.00 93.94 203 ALA A C 1
ATOM 1564 O O . ALA A 1 203 ? 3.333 2.832 -15.701 1.00 93.94 203 ALA A O 1
ATOM 1565 N N . ALA A 1 204 ? 3.425 4.212 -13.942 1.00 94.50 204 ALA A N 1
ATOM 1566 C CA . ALA A 1 204 ? 2.734 3.302 -13.030 1.00 94.50 204 ALA A CA 1
ATOM 1567 C C . ALA A 1 204 ? 1.252 3.141 -13.397 1.00 94.50 204 ALA A C 1
ATOM 1569 O O . ALA A 1 204 ? 0.744 2.023 -13.368 1.00 94.50 204 ALA A O 1
ATOM 1570 N N . ALA A 1 205 ? 0.582 4.231 -13.782 1.00 91.50 205 ALA A N 1
ATOM 1571 C CA . ALA A 1 205 ? -0.783 4.183 -14.293 1.00 91.50 205 ALA A CA 1
ATOM 1572 C C . ALA A 1 205 ? -0.857 3.397 -15.612 1.00 91.50 205 ALA A C 1
ATOM 1574 O O . ALA A 1 205 ? -1.675 2.489 -15.730 1.00 91.50 205 ALA A O 1
ATOM 1575 N N . ASP A 1 206 ? 0.050 3.666 -16.554 1.00 89.44 206 ASP A N 1
ATOM 1576 C CA . ASP A 1 206 ? 0.115 2.959 -17.841 1.00 89.44 206 ASP A CA 1
ATOM 1577 C C . ASP A 1 206 ? 0.404 1.453 -17.665 1.00 89.44 206 ASP A C 1
ATOM 1579 O O . ASP A 1 206 ? -0.049 0.633 -18.461 1.00 89.44 206 ASP A O 1
ATOM 1583 N N . CYS A 1 207 ? 1.144 1.076 -16.613 1.00 89.81 207 CYS A N 1
ATOM 1584 C CA . CYS A 1 207 ? 1.400 -0.321 -16.254 1.00 89.81 207 CYS A CA 1
ATOM 1585 C C . CYS A 1 207 ? 0.114 -1.055 -15.842 1.00 89.81 207 CYS A C 1
ATOM 1587 O O . CYS A 1 207 ? -0.069 -2.213 -16.196 1.00 89.81 207 CYS A O 1
ATOM 1589 N N . VAL A 1 208 ? -0.764 -0.371 -15.102 1.00 87.12 208 VAL A N 1
ATOM 1590 C CA . VAL A 1 208 ? -1.999 -0.927 -14.526 1.00 87.12 208 VAL A CA 1
ATOM 1591 C C . VAL A 1 208 ? -3.176 -0.902 -15.512 1.00 87.12 208 VAL A C 1
ATOM 1593 O O . VAL A 1 208 ? -4.057 -1.745 -15.435 1.00 87.12 208 VAL A O 1
ATOM 1596 N N . ILE A 1 209 ? -3.217 0.046 -16.452 1.00 80.75 209 ILE A N 1
ATOM 1597 C CA . ILE A 1 209 ? -4.357 0.252 -17.373 1.00 80.75 209 ILE A CA 1
ATOM 1598 C C . ILE A 1 209 ? -4.366 -0.741 -18.568 1.00 80.75 209 ILE A C 1
ATOM 1600 O O . ILE A 1 209 ? -5.216 -0.647 -19.451 1.00 80.75 209 ILE A O 1
ATOM 1604 N N . ASP A 1 210 ? -3.465 -1.726 -18.613 1.00 69.25 210 ASP A N 1
ATOM 1605 C CA . ASP A 1 210 ? -3.188 -2.530 -19.817 1.00 69.25 210 ASP A CA 1
ATOM 1606 C C . ASP A 1 210 ? -4.398 -3.241 -20.455 1.00 69.25 210 ASP A C 1
ATOM 1608 O O . ASP A 1 210 ? -4.513 -3.283 -21.679 1.00 69.25 210 ASP A O 1
ATOM 1612 N N . ASP A 1 211 ? -5.319 -3.790 -19.661 1.00 65.69 211 ASP A N 1
ATOM 1613 C CA . ASP A 1 211 ? -6.486 -4.542 -20.155 1.00 65.69 211 ASP A CA 1
ATOM 1614 C C . ASP A 1 211 ? -7.801 -3.732 -20.118 1.00 65.69 211 ASP A C 1
ATOM 1616 O O . ASP A 1 211 ? -8.891 -4.268 -20.349 1.00 65.69 211 ASP A O 1
ATOM 1620 N N . GLY A 1 212 ? -7.712 -2.429 -19.824 1.00 67.62 212 GLY A N 1
ATOM 1621 C CA . GLY A 1 212 ? -8.863 -1.547 -19.641 1.00 67.62 212 GLY A CA 1
ATOM 1622 C C . GLY A 1 212 ? -9.673 -1.820 -18.367 1.00 67.62 212 GLY A C 1
ATOM 1623 O O . GLY A 1 212 ? -10.783 -1.291 -18.235 1.00 67.62 212 GLY A O 1
ATOM 1624 N N . ARG A 1 213 ? -9.170 -2.638 -17.430 1.00 79.50 213 ARG A N 1
ATOM 1625 C CA . ARG A 1 213 ? -9.827 -2.961 -16.157 1.00 79.50 213 ARG A CA 1
ATOM 1626 C C . ARG A 1 213 ? -8.845 -2.934 -14.993 1.00 79.50 213 ARG A C 1
ATOM 1628 O O . ARG A 1 213 ? -8.045 -3.829 -14.797 1.00 79.50 213 ARG A O 1
ATOM 1635 N N . ILE A 1 214 ? -9.030 -1.964 -14.109 1.00 86.06 214 ILE A N 1
ATOM 1636 C CA . ILE A 1 214 ? -8.252 -1.882 -12.874 1.00 86.06 214 ILE A CA 1
ATOM 1637 C C . ILE A 1 214 ? -8.901 -2.776 -11.813 1.00 86.06 214 ILE A C 1
ATOM 1639 O O . ILE A 1 214 ? -10.047 -2.548 -11.405 1.00 86.06 214 ILE A O 1
ATOM 1643 N N . THR A 1 215 ? -8.183 -3.794 -11.346 1.00 89.12 215 THR A N 1
ATOM 1644 C CA . THR A 1 215 ? -8.594 -4.591 -10.185 1.00 89.12 215 THR A CA 1
ATOM 1645 C C . THR A 1 215 ? -8.519 -3.762 -8.901 1.00 89.12 215 THR A C 1
ATOM 1647 O O . THR A 1 215 ? -7.824 -2.750 -8.817 1.00 89.12 215 THR A O 1
ATOM 1650 N N . VAL A 1 216 ? -9.206 -4.210 -7.843 1.00 90.06 216 VAL A N 1
ATOM 1651 C CA . VAL A 1 216 ? -9.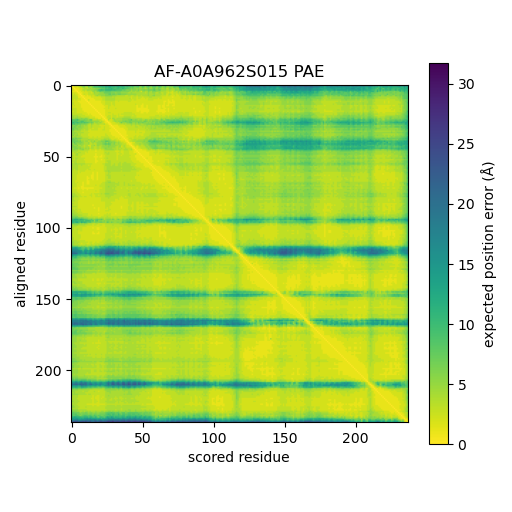142 -3.536 -6.533 1.00 90.06 216 VAL A CA 1
ATOM 1652 C C . VAL A 1 216 ? -7.694 -3.425 -6.050 1.00 90.06 216 VAL A C 1
ATOM 1654 O O . VAL A 1 216 ? -7.264 -2.338 -5.688 1.00 90.06 216 VAL A O 1
ATOM 1657 N N . ALA A 1 217 ? -6.921 -4.514 -6.111 1.00 89.69 217 ALA A N 1
ATOM 1658 C CA . ALA A 1 217 ? -5.539 -4.520 -5.639 1.00 89.69 217 ALA A CA 1
ATOM 1659 C C . ALA A 1 217 ? -4.642 -3.558 -6.434 1.00 89.69 217 ALA A C 1
ATOM 1661 O O . ALA A 1 217 ? -3.830 -2.852 -5.844 1.00 89.69 217 ALA A O 1
ATOM 1662 N N . GLU A 1 218 ? -4.798 -3.479 -7.755 1.00 91.12 218 GLU A N 1
ATOM 1663 C CA . GLU A 1 218 ? -4.024 -2.535 -8.565 1.00 91.12 218 GLU A CA 1
ATOM 1664 C C . GLU A 1 218 ? -4.386 -1.081 -8.263 1.00 91.12 218 GLU A C 1
ATOM 1666 O O . GLU A 1 218 ? -3.494 -0.243 -8.140 1.00 91.12 218 GLU A O 1
ATOM 1671 N N . GLY A 1 219 ? -5.677 -0.781 -8.090 1.00 91.94 219 GLY A N 1
ATOM 1672 C CA . GLY A 1 219 ? -6.136 0.551 -7.701 1.00 91.94 219 GLY A CA 1
ATOM 1673 C C . GLY A 1 219 ? -5.599 0.970 -6.330 1.00 91.94 219 GLY A C 1
ATOM 1674 O O . GLY A 1 219 ? -5.100 2.086 -6.174 1.00 91.94 219 GLY A O 1
ATOM 1675 N N . GLU A 1 220 ? -5.640 0.063 -5.350 1.00 93.44 220 GLU A N 1
ATOM 1676 C CA . GLU A 1 220 ? -5.069 0.278 -4.016 1.00 93.44 220 GLU A CA 1
ATOM 1677 C C . GLU A 1 220 ? -3.550 0.514 -4.092 1.00 93.44 220 GLU A C 1
ATOM 1679 O O . GLU A 1 220 ? -3.044 1.501 -3.551 1.00 93.44 220 GLU A O 1
ATOM 1684 N N . LEU A 1 221 ? -2.824 -0.327 -4.833 1.00 93.94 221 LEU A N 1
ATOM 1685 C CA . LEU A 1 221 ? -1.376 -0.210 -5.005 1.00 93.94 221 LEU A CA 1
ATOM 1686 C C . LEU A 1 221 ? -0.981 1.104 -5.693 1.00 93.94 221 LEU A C 1
ATOM 1688 O O . LEU A 1 221 ? -0.071 1.801 -5.235 1.00 93.94 221 LEU A O 1
ATOM 1692 N N . LEU A 1 222 ? -1.684 1.476 -6.761 1.00 93.62 222 LEU A N 1
ATOM 1693 C CA . LEU A 1 222 ? -1.463 2.722 -7.487 1.00 93.62 222 LEU A CA 1
ATOM 1694 C C . LEU A 1 222 ? -1.736 3.941 -6.589 1.00 93.62 222 LEU A C 1
ATOM 1696 O O . LEU A 1 222 ? -0.944 4.889 -6.563 1.00 93.62 222 LEU A O 1
ATOM 1700 N N . GLN A 1 223 ? -2.788 3.887 -5.767 1.00 92.81 223 GLN A N 1
ATOM 1701 C CA . GLN A 1 223 ? -3.058 4.904 -4.754 1.00 92.81 223 GLN A CA 1
ATOM 1702 C C . GLN A 1 223 ? -1.937 4.991 -3.704 1.00 92.81 223 GLN A C 1
ATOM 1704 O O . GLN A 1 223 ? -1.515 6.095 -3.352 1.00 92.81 223 GLN A O 1
ATOM 1709 N N . ALA A 1 224 ? -1.420 3.861 -3.217 1.00 94.75 224 ALA A N 1
ATOM 1710 C CA . ALA A 1 224 ? -0.313 3.837 -2.261 1.00 94.75 224 ALA A CA 1
ATOM 1711 C C . ALA A 1 224 ? 0.954 4.502 -2.827 1.00 94.75 224 ALA A C 1
ATOM 1713 O O . ALA A 1 224 ? 1.631 5.263 -2.124 1.00 94.75 224 ALA A O 1
ATOM 1714 N N . ILE A 1 225 ? 1.258 4.254 -4.105 1.00 95.69 225 ILE A N 1
ATOM 1715 C CA . ILE A 1 225 ? 2.390 4.862 -4.814 1.00 95.69 225 ILE A CA 1
ATOM 1716 C C . ILE A 1 225 ? 2.195 6.381 -4.921 1.00 95.69 225 ILE A C 1
ATOM 1718 O O . ILE A 1 225 ? 3.096 7.133 -4.548 1.00 95.69 225 ILE A O 1
ATOM 1722 N N . ALA A 1 226 ? 1.017 6.846 -5.347 1.00 94.81 226 ALA A N 1
ATOM 1723 C CA . ALA A 1 226 ? 0.694 8.274 -5.443 1.00 94.81 226 ALA A CA 1
ATOM 1724 C C . ALA A 1 226 ? 0.817 9.015 -4.108 1.00 94.81 226 ALA A C 1
ATOM 1726 O O . ALA A 1 226 ? 1.464 10.064 -4.035 1.00 94.81 226 ALA A O 1
ATOM 1727 N N . LEU A 1 227 ? 0.265 8.431 -3.039 1.00 92.75 227 LEU A N 1
ATOM 1728 C CA . LEU A 1 227 ? 0.385 8.960 -1.680 1.00 92.75 227 LEU A CA 1
ATOM 1729 C C . LEU A 1 227 ? 1.852 9.073 -1.256 1.00 92.75 227 LEU A C 1
ATOM 1731 O O . LEU A 1 227 ? 2.273 10.102 -0.738 1.00 92.75 227 LEU A O 1
ATOM 1735 N N . THR A 1 228 ? 2.653 8.035 -1.508 1.00 93.69 228 THR A N 1
ATOM 1736 C CA . THR A 1 228 ? 4.053 8.004 -1.060 1.00 93.69 228 THR A CA 1
ATOM 1737 C C . THR A 1 228 ? 4.940 8.965 -1.852 1.00 93.69 228 THR A C 1
ATOM 1739 O O . THR A 1 228 ? 5.860 9.567 -1.297 1.00 93.69 228 THR A O 1
ATOM 1742 N N . LEU A 1 229 ? 4.675 9.135 -3.149 1.00 94.19 229 LEU A N 1
ATOM 1743 C CA . LEU A 1 229 ? 5.416 10.073 -3.987 1.00 94.19 229 LEU A CA 1
ATOM 1744 C C . LEU A 1 229 ? 4.957 11.528 -3.811 1.00 94.19 229 LEU A C 1
ATOM 1746 O O . LEU A 1 229 ? 5.677 12.419 -4.268 1.00 94.19 229 LEU A O 1
ATOM 1750 N N . ASP A 1 230 ? 3.847 11.782 -3.106 1.00 91.38 230 ASP A N 1
ATOM 1751 C CA . ASP A 1 230 ? 3.200 13.100 -2.992 1.00 91.38 230 ASP A CA 1
ATOM 1752 C C . ASP A 1 230 ? 2.919 13.683 -4.388 1.00 91.38 230 ASP A C 1
ATOM 1754 O O . ASP A 1 230 ? 3.318 14.798 -4.733 1.00 91.38 230 ASP A O 1
ATOM 1758 N N . CYS A 1 231 ? 2.317 12.857 -5.247 1.00 91.50 231 CYS A N 1
ATOM 1759 C CA . CYS A 1 231 ? 2.042 13.181 -6.640 1.00 91.50 231 CYS A CA 1
ATOM 1760 C C . CYS A 1 231 ? 0.646 12.660 -7.018 1.00 91.50 231 CYS A C 1
ATOM 1762 O O . CYS A 1 231 ? 0.362 11.485 -6.780 1.00 91.50 231 CYS A O 1
ATOM 1764 N N . PRO A 1 232 ? -0.243 13.515 -7.559 1.00 89.38 232 PRO A N 1
ATOM 1765 C CA . PRO A 1 232 ? -1.608 13.116 -7.871 1.00 89.38 232 PRO A CA 1
ATOM 1766 C C . PRO A 1 232 ? -1.629 12.059 -8.973 1.00 89.38 232 PRO A C 1
ATOM 1768 O O . PRO A 1 232 ? -0.810 12.094 -9.894 1.00 89.38 232 PRO A O 1
ATOM 1771 N N . LEU A 1 233 ? -2.604 11.153 -8.893 1.00 88.19 233 LEU A N 1
ATOM 1772 C CA . LEU A 1 233 ? -2.856 10.208 -9.971 1.00 88.19 233 LEU A CA 1
ATOM 1773 C C . LEU A 1 233 ? -3.299 10.950 -11.237 1.00 88.19 233 LEU A C 1
ATOM 1775 O O . LEU A 1 233 ? -4.060 11.920 -11.139 1.00 88.19 233 LEU A O 1
ATOM 1779 N N . PRO A 1 234 ? -2.838 10.512 -12.421 1.00 82.12 234 PRO A N 1
ATOM 1780 C CA . PRO A 1 234 ? -3.383 10.996 -13.674 1.00 82.12 234 PRO A CA 1
ATOM 1781 C C . PRO A 1 234 ? -4.850 10.551 -13.787 1.00 82.12 234 PRO A C 1
ATOM 1783 O O . PRO A 1 234 ? -5.263 9.617 -13.092 1.00 82.12 234 PRO A O 1
ATOM 1786 N N . PRO A 1 235 ? -5.657 11.200 -14.642 1.00 75.75 235 PRO A N 1
ATOM 1787 C CA . PRO A 1 235 ? -6.967 10.663 -14.992 1.00 75.75 235 PRO A CA 1
ATOM 1788 C C . PRO A 1 235 ? -6.778 9.240 -15.528 1.00 75.75 235 PRO A C 1
ATOM 1790 O O . PRO A 1 235 ? -6.048 9.032 -16.494 1.00 75.75 235 PRO A O 1
ATOM 1793 N N . LEU A 1 236 ? -7.374 8.262 -14.843 1.00 69.88 236 LEU A N 1
ATOM 1794 C CA . LEU A 1 236 ? -7.215 6.841 -15.173 1.00 69.88 236 LEU A CA 1
ATOM 1795 C C . LEU A 1 236 ? -8.200 6.371 -16.254 1.00 69.88 236 LEU A C 1
ATOM 1797 O O . LEU A 1 236 ? -8.253 5.175 -16.524 1.00 69.88 236 LEU A O 1
ATOM 1801 N N . ILE A 1 237 ? -8.973 7.301 -16.834 1.00 52.97 237 ILE A N 1
ATOM 1802 C CA . ILE A 1 237 ? -9.879 7.160 -17.984 1.00 52.97 237 ILE A CA 1
ATOM 1803 C C . ILE A 1 237 ? -10.192 8.558 -18.531 1.00 52.97 237 ILE A C 1
ATOM 1805 O O . ILE A 1 237 ? -10.395 9.467 -17.688 1.00 52.97 237 ILE A O 1
#

Mean predicted aligned error: 4.83 Å

Radius of gyration: 18.38 Å; Cα contacts (8 Å, |Δi|>4): 300; chains: 1; bounding box: 44×37×48 Å

Solvent-accessible surface area (backbone atoms only — not comparable to full-atom values): 13212 Å² total; per-residue (Å²): 105,78,71,63,29,26,74,33,45,67,38,14,50,33,52,48,50,16,52,48,54,62,68,42,50,81,90,30,42,68,62,41,52,52,52,46,32,74,74,39,61,73,50,52,66,65,28,70,61,43,26,54,58,54,66,75,46,61,74,79,50,53,62,58,53,51,58,58,16,45,70,23,44,52,72,45,55,72,71,54,30,52,48,52,54,49,51,53,52,55,46,50,58,64,57,73,63,68,44,58,67,58,51,23,50,52,41,50,48,48,70,64,49,48,56,80,94,70,67,73,67,71,70,78,36,92,54,65,85,84,42,48,71,38,50,47,46,48,41,29,36,51,18,56,73,75,29,95,48,70,67,58,18,48,52,31,27,49,62,40,48,56,85,73,71,65,73,88,83,62,76,61,59,77,86,69,50,38,57,73,54,43,53,56,29,43,62,56,55,29,14,34,35,72,74,56,42,51,53,52,51,51,30,52,50,58,38,52,48,73,84,78,59,74,48,63,64,52,51,41,44,54,48,26,51,26,60,58,48,73,42,82,77,71,83,93,117

Foldseek 3Di:
DLLVLLQALLSLLLLVLLLLLLVADPVLNVVSLVLQCVLPVVSSVCSVVSNVVLNPDDLLCSVVSNLSSLVNNLPDDLVVLVSSLVSLVSSCPRRVANALSSLLSSLSSCQRNPDPVPNADAADDAACVVLVVLLLLLLLLLLPVQDDDPVSSLVLSQQLVVVNVDPSSDRDDPVCNDSVNNVVSLLVLLNHDLVVLQSSLVSLLSSQCPVVDHDSSSVSNSSSSCSSNVHDHDPSD

pLDDT: mean 89.81, std 7.09, range [52.97, 97.62]

Nearest PDB structures (foldseek):
  2h5n-assembly1_C  TM=6.414E-01  e=6.679E-01  Porphyromonas gingivalis
  2h5n-assembly1_B  TM=6.723E-01  e=1.213E+00  Porphyromonas gingivalis
  2h5n-assembly1_A  TM=6.406E-01  e=1.673E+00  Porphyromonas gingivalis

Sequence (237 aa):
TLHERLHQPEGALQVLCALLVNAAARGAHDTVYDLVQSHRANLVAGLPELVGAVRDLPPAVRLPLAQLAMPSLKLLAATERRRVVTLVKSIIVADRQFTVFEFTLLCLLRDHLADEATRKPPVRFFSFAAVDEDLRLLFSVLARHGHGDEAAAVAAYLRAWRPFGFGDGGLLARDACTMSALGRSLERLARLSPLLKKNVIQAAADCVIDDGRITVAEGELLQAIALTLDCPLPPLI